Protein AF-A0A9Q1GEX0-F1 (afdb_monomer_lite)

Radius of gyration: 36.58 Å; chains: 1; bounding box: 75×61×92 Å

pLDDT: mean 78.2, std 11.05, range [47.22, 96.56]

Sequence (213 aa):
MSLKEHLEKYRDVDEDELLKKLSDEELRKLEDELDELDQDDPHLPAGLRQKDQTKKPPTGTFQRDTLLAHLEKEAKEHPDKQDPVPYTGQKRGKAWVPQQKMMTLVREKVTLEPELEEALSVANDAELCDIAAILGMHTLMSTQQYYEALSSSTIVSKQGLNSVIQCTQYKPVPDEQPNSTDVEDTLQRIRRNDPDLREVNLNNIQNIPVLTP

Organism: Synaphobranchus kaupii (NCBI:txid118154)

Secondary structure (DSSP, 8-state):
--HHHHHGGGTT--HHHHHHHS-HHHHHHHHHHHHHS-TT-TTS-GGGSS--S-SSPP-SS--HHHHHHHHHHHHHHSPPP--SS-------SPPPPP---------------HHHHHHHHH--HHHHHHHHHHTTGGGGS-HHHHHHHHH-SS----S-TTS--PPPPP-PPP-PPPP---HHHHHHHHHTT-TT------TT-TT------

Foldseek 3Di:
DDPVVVCVVVPPDDPVVVVVPDDPVRVVVVVVVVLVPCLPPPPDDPVSSDDDPDPDDDPPDDDPVVVVVVVVVCVVPDDDDDDPDPDPVDDPDDDDDPPPPPPPPPCVVPPDDPVVVVCVVPDDLVVVVVVCVVVVVLVLDDPVQNVVVVVDVDNPDPDDSPDDDDDDDDDPDPDDDADPDDPVVVVVCVVVVPPVCDDDDPPRHPPDDDPDD

Structure (mmCIF, N/CA/C/O backbone):
data_AF-A0A9Q1GEX0-F1
#
_entry.id   AF-A0A9Q1GEX0-F1
#
loop_
_atom_site.group_PDB
_atom_site.id
_atom_site.type_symbol
_atom_site.label_atom_id
_atom_site.label_alt_id
_atom_site.label_comp_id
_atom_site.label_asym_id
_atom_site.label_entity_id
_atom_site.label_seq_id
_atom_site.pdbx_PDB_ins_code
_atom_site.Cartn_x
_atom_site.Cartn_y
_atom_site.Cartn_z
_atom_site.occupancy
_atom_site.B_iso_or_equiv
_atom_site.auth_seq_id
_atom_site.auth_comp_id
_atom_site.auth_asym_id
_atom_site.auth_atom_id
_atom_site.pdbx_PDB_model_num
ATOM 1 N N . MET A 1 1 ? 21.026 -11.184 41.710 1.00 51.12 1 MET A N 1
ATOM 2 C CA . MET A 1 1 ? 20.095 -12.321 41.681 1.00 51.12 1 MET A CA 1
ATOM 3 C C . MET A 1 1 ? 19.738 -12.561 40.230 1.00 51.12 1 MET A C 1
ATOM 5 O O . MET A 1 1 ? 19.193 -11.666 39.593 1.00 51.12 1 MET A O 1
ATOM 9 N N . SER A 1 2 ? 20.176 -13.684 39.677 1.00 71.75 2 SER A N 1
ATOM 10 C CA . SER A 1 2 ? 19.853 -14.092 38.307 1.00 71.75 2 SER A CA 1
ATOM 11 C C . SER A 1 2 ? 18.347 -14.355 38.197 1.00 71.75 2 SER A C 1
ATOM 13 O O . SER A 1 2 ? 17.750 -14.863 39.142 1.00 71.75 2 SER A O 1
ATOM 15 N N . LEU A 1 3 ? 17.724 -14.055 37.051 1.00 67.75 3 LEU A N 1
ATOM 16 C CA . LEU A 1 3 ? 16.311 -14.380 36.775 1.00 67.75 3 LEU A CA 1
ATOM 17 C C . LEU A 1 3 ? 15.996 -15.857 37.100 1.00 67.75 3 LEU A C 1
ATOM 19 O O . LEU A 1 3 ? 14.935 -16.173 37.627 1.00 67.75 3 LEU A O 1
ATOM 23 N N . LYS A 1 4 ? 16.974 -16.745 36.879 1.00 71.06 4 LYS A N 1
ATOM 24 C CA . LYS A 1 4 ? 16.893 -18.177 37.202 1.00 71.06 4 LYS A CA 1
ATOM 25 C C . LYS A 1 4 ? 16.740 -18.459 38.703 1.00 71.06 4 LYS A C 1
ATOM 27 O O . LYS A 1 4 ? 15.940 -19.307 39.069 1.00 71.06 4 LYS A O 1
ATOM 32 N N . GLU A 1 5 ? 17.436 -17.719 39.566 1.00 74.44 5 GLU A N 1
ATOM 33 C CA . GLU A 1 5 ? 17.367 -17.882 41.032 1.00 74.44 5 GLU A CA 1
ATOM 34 C C . GLU A 1 5 ? 16.018 -17.403 41.602 1.00 74.44 5 GLU A C 1
ATOM 36 O O . GLU A 1 5 ? 15.574 -17.863 42.652 1.00 74.44 5 GLU A O 1
ATOM 41 N N . HIS A 1 6 ? 15.344 -16.469 40.919 1.00 70.00 6 HIS A N 1
ATOM 42 C CA . HIS A 1 6 ? 13.983 -16.056 41.273 1.00 70.00 6 HIS A CA 1
ATOM 43 C C . HIS A 1 6 ? 12.929 -17.083 40.839 1.00 70.00 6 HIS A C 1
ATOM 45 O O . HIS A 1 6 ? 11.948 -17.260 41.556 1.00 70.00 6 HIS A O 1
ATOM 51 N N . LEU A 1 7 ? 13.143 -17.767 39.710 1.00 74.25 7 LEU A N 1
ATOM 52 C CA . LEU A 1 7 ? 12.231 -18.785 39.179 1.00 74.25 7 LEU A CA 1
ATOM 53 C C . LEU A 1 7 ? 12.293 -20.110 39.950 1.00 74.25 7 LEU A C 1
ATOM 55 O O . LEU A 1 7 ? 11.272 -20.776 40.083 1.00 74.25 7 LEU A O 1
ATOM 59 N N . GLU A 1 8 ? 13.445 -20.467 40.529 1.00 79.69 8 GLU A N 1
ATOM 60 C CA . GLU A 1 8 ? 13.576 -21.670 41.371 1.00 79.69 8 GLU A CA 1
ATOM 61 C C . GLU A 1 8 ? 12.597 -21.686 42.553 1.00 79.69 8 GLU A C 1
ATOM 63 O O . GLU A 1 8 ? 12.122 -22.750 42.935 1.00 79.69 8 GLU A O 1
ATOM 68 N N . LYS A 1 9 ? 12.228 -20.514 43.087 1.00 78.56 9 LYS A N 1
ATOM 69 C CA . LYS A 1 9 ? 11.244 -20.393 44.177 1.00 78.56 9 LYS A CA 1
ATOM 70 C C . LYS A 1 9 ? 9.829 -20.807 43.774 1.00 78.56 9 LYS A C 1
ATOM 72 O O . LYS A 1 9 ? 9.035 -21.132 44.648 1.00 78.56 9 LYS A O 1
ATOM 77 N N . TYR A 1 10 ? 9.522 -20.766 42.480 1.00 77.94 10 TYR A N 1
ATOM 78 C CA . TYR A 1 10 ? 8.212 -21.113 41.934 1.00 77.94 10 TYR A CA 1
ATOM 79 C C . TYR A 1 10 ? 8.174 -22.534 41.354 1.00 77.94 10 TYR A C 1
ATOM 81 O O . TYR A 1 10 ? 7.117 -22.981 40.936 1.00 77.94 10 TYR A O 1
ATOM 89 N N . ARG A 1 11 ? 9.303 -23.261 41.349 1.00 78.50 11 ARG A N 1
ATOM 90 C CA . ARG A 1 11 ? 9.422 -24.585 40.718 1.00 78.50 11 ARG A CA 1
ATOM 91 C C . ARG A 1 11 ? 8.562 -25.668 41.378 1.00 78.50 11 ARG A C 1
ATOM 93 O O . ARG A 1 11 ? 8.115 -26.574 40.689 1.00 78.50 11 ARG A O 1
ATOM 100 N N . ASP A 1 12 ? 8.363 -25.564 42.690 1.00 81.44 12 ASP A N 1
ATOM 101 C CA . ASP A 1 12 ? 7.638 -26.555 43.496 1.00 81.44 12 ASP A CA 1
ATOM 102 C C . ASP A 1 12 ? 6.246 -26.054 43.930 1.00 81.44 12 ASP A C 1
ATOM 104 O O . ASP A 1 12 ? 5.627 -26.624 44.829 1.00 81.44 12 ASP A O 1
ATOM 108 N N . VAL A 1 13 ? 5.763 -24.953 43.345 1.00 85.38 13 VAL A N 1
ATOM 109 C CA . VAL A 1 13 ? 4.423 -24.428 43.634 1.00 85.38 13 VAL A CA 1
ATOM 110 C C . VAL A 1 13 ? 3.392 -25.282 42.901 1.00 85.38 13 VAL A C 1
ATOM 112 O O . VAL A 1 13 ? 3.515 -25.510 41.703 1.00 85.38 13 VAL A O 1
ATOM 115 N N . ASP A 1 14 ? 2.371 -25.743 43.623 1.00 84.38 14 ASP A N 1
ATOM 116 C CA . ASP A 1 14 ? 1.239 -26.457 43.031 1.00 84.38 14 ASP A CA 1
ATOM 117 C C . ASP A 1 14 ? 0.343 -25.464 42.270 1.00 84.38 14 ASP A C 1
ATOM 119 O O . ASP A 1 14 ? -0.417 -24.686 42.859 1.00 84.38 14 ASP A O 1
ATOM 123 N N . GLU A 1 15 ? 0.486 -25.465 40.946 1.00 81.25 15 GLU A N 1
ATOM 124 C CA . GLU A 1 15 ? -0.255 -24.597 40.030 1.00 81.25 15 GLU A CA 1
ATOM 125 C C . GLU A 1 15 ? -1.770 -24.854 40.110 1.00 81.25 15 GLU A C 1
ATOM 127 O O . GLU A 1 15 ? -2.558 -23.905 40.112 1.00 81.25 15 GLU A O 1
ATOM 132 N N . ASP A 1 16 ? -2.196 -26.110 40.282 1.00 82.38 16 ASP A N 1
ATOM 133 C CA . ASP A 1 16 ? -3.613 -26.486 40.335 1.00 82.38 16 ASP A CA 1
ATOM 134 C C . ASP A 1 16 ? -4.287 -25.995 41.623 1.00 82.38 16 ASP A C 1
ATOM 136 O O . ASP A 1 16 ? -5.466 -25.616 41.624 1.00 82.38 16 ASP A O 1
ATOM 140 N N . GLU A 1 17 ? -3.566 -26.000 42.747 1.00 88.06 17 GLU A N 1
ATOM 141 C CA . GLU A 1 17 ? -4.068 -25.449 44.010 1.00 88.06 17 GLU A CA 1
ATOM 142 C C . GLU A 1 17 ? -4.196 -23.919 43.943 1.00 88.06 17 GLU A C 1
ATOM 144 O O . GLU A 1 17 ? -5.147 -23.351 44.491 1.00 88.06 17 GLU A O 1
ATOM 149 N N . LEU A 1 18 ? -3.266 -23.248 43.258 1.00 83.19 18 LEU A N 1
ATOM 150 C CA . LEU A 1 18 ? -3.302 -21.800 43.052 1.00 83.19 18 LEU A CA 1
ATOM 151 C C . LEU A 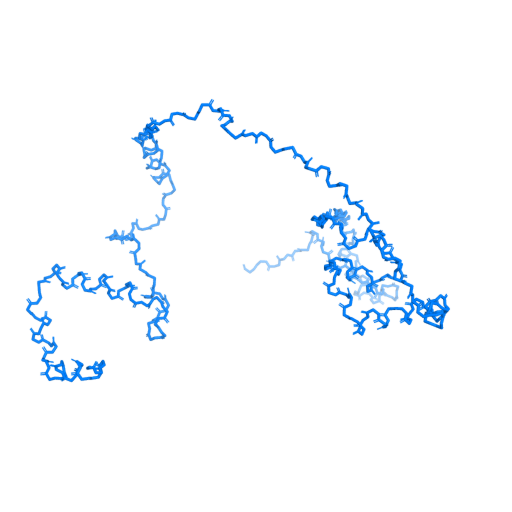1 18 ? -4.477 -21.394 42.151 1.00 83.19 18 LEU A C 1
ATOM 153 O O . LEU A 1 18 ? -5.220 -20.475 42.500 1.00 83.19 18 LEU A O 1
ATOM 157 N N . LEU A 1 19 ? -4.697 -22.125 41.055 1.00 81.81 19 LEU A N 1
ATOM 158 C CA . LEU A 1 19 ? -5.814 -21.903 40.132 1.00 81.81 19 LEU A CA 1
ATOM 159 C C . LEU A 1 19 ? -7.178 -22.096 40.803 1.00 81.81 19 LEU A C 1
ATOM 161 O O . LEU A 1 19 ? -8.094 -21.315 40.563 1.00 81.81 19 LEU A O 1
ATOM 165 N N . LYS A 1 20 ? -7.315 -23.071 41.708 1.00 86.50 20 LYS A N 1
ATOM 166 C CA . LYS A 1 20 ? -8.561 -23.286 42.472 1.00 86.50 20 LYS A CA 1
ATOM 167 C C . LYS A 1 20 ? -8.867 -22.189 43.494 1.00 86.50 20 LYS A C 1
ATOM 169 O O . LYS A 1 20 ? -10.014 -22.078 43.922 1.00 86.50 20 LYS A O 1
ATOM 174 N N . LYS A 1 21 ? -7.859 -21.437 43.945 1.00 88.56 21 LYS A N 1
ATOM 175 C CA . LYS A 1 21 ? -8.023 -20.342 44.920 1.00 88.56 21 LYS A CA 1
ATOM 176 C C . LYS A 1 21 ? -8.434 -19.024 44.266 1.00 88.56 21 LYS A C 1
ATOM 178 O O . LYS A 1 21 ? -8.908 -18.143 44.980 1.00 88.56 21 LYS A O 1
ATOM 183 N N . LEU A 1 22 ? -8.238 -18.887 42.956 1.00 85.94 22 LEU A N 1
ATOM 184 C CA . LEU A 1 22 ? -8.653 -17.712 42.199 1.00 85.94 22 LEU A CA 1
ATOM 185 C C . LEU A 1 22 ? -10.175 -17.693 42.041 1.00 85.94 22 LEU A C 1
ATOM 187 O O . LEU A 1 22 ? -10.814 -18.720 41.811 1.00 85.94 22 LEU A O 1
ATOM 191 N N . SER A 1 23 ? -10.757 -16.507 42.177 1.00 89.00 23 SER A N 1
ATOM 192 C CA . SER A 1 23 ? -12.175 -16.297 41.888 1.00 89.00 23 SER A CA 1
ATOM 193 C C . SER A 1 23 ? -12.443 -16.302 40.378 1.00 89.00 23 SER A C 1
ATOM 195 O O . SER A 1 23 ? -11.552 -16.009 39.580 1.00 89.00 23 SER A O 1
ATOM 197 N N . ASP A 1 24 ? -13.689 -16.566 39.972 1.00 85.69 24 ASP A N 1
ATOM 198 C CA . ASP A 1 24 ? -14.098 -16.558 38.556 1.00 85.69 24 ASP A CA 1
ATOM 199 C C . ASP A 1 24 ? -13.760 -15.233 37.841 1.00 85.69 24 ASP A C 1
ATOM 201 O O . ASP A 1 24 ? -13.503 -15.207 36.638 1.00 85.69 24 ASP A O 1
ATOM 205 N N . GLU A 1 25 ? -13.754 -14.116 38.574 1.00 84.56 25 GLU A N 1
ATOM 206 C CA . GLU A 1 25 ? -13.391 -12.799 38.043 1.00 84.56 25 GLU A CA 1
ATOM 207 C C . GLU A 1 25 ? -11.882 -12.641 37.826 1.00 84.56 25 GLU A C 1
ATOM 209 O O . GLU A 1 25 ? -11.463 -11.967 36.887 1.00 84.56 25 GLU A O 1
ATOM 214 N N . GLU A 1 26 ? -11.060 -13.242 38.683 1.00 87.31 26 GLU A N 1
ATOM 215 C CA . GLU A 1 26 ? -9.600 -13.201 38.566 1.00 87.31 26 GLU A CA 1
ATOM 216 C C . GLU A 1 26 ? -9.098 -14.188 37.512 1.00 87.31 26 GLU A C 1
ATOM 218 O O . GLU A 1 26 ? -8.191 -13.853 36.757 1.00 87.31 26 GLU A O 1
ATOM 223 N N . LEU A 1 27 ? -9.744 -15.351 37.388 1.00 83.62 27 LEU A N 1
ATOM 224 C CA . LEU A 1 27 ? -9.515 -16.289 36.287 1.00 83.62 27 LEU A CA 1
ATOM 225 C C . LEU A 1 27 ? -9.793 -15.637 34.928 1.00 83.62 27 LEU A C 1
ATOM 227 O O . LEU A 1 27 ? -8.979 -15.756 34.020 1.00 83.62 27 LEU A O 1
ATOM 231 N N . ARG A 1 28 ? -10.890 -14.877 34.806 1.00 81.56 28 ARG A N 1
ATOM 232 C CA . ARG A 1 28 ? -11.201 -14.115 33.582 1.00 81.56 28 ARG A CA 1
ATOM 233 C C . ARG A 1 28 ? -10.167 -13.040 33.261 1.00 81.56 28 ARG A C 1
ATOM 235 O O . ARG A 1 28 ? -9.876 -12.816 32.097 1.00 81.56 28 ARG A O 1
ATOM 242 N N . LYS A 1 29 ? -9.626 -12.359 34.274 1.00 83.94 29 LYS A N 1
ATOM 243 C CA . LYS A 1 29 ? -8.562 -11.364 34.064 1.00 83.94 29 LYS A CA 1
ATOM 244 C C . LYS A 1 29 ? -7.263 -12.016 33.608 1.00 83.94 29 LYS A C 1
ATOM 246 O O . LYS A 1 29 ? -6.607 -11.473 32.735 1.00 83.94 29 LYS A O 1
ATOM 251 N N . LEU A 1 30 ? -6.918 -13.170 34.177 1.00 82.25 30 LEU A N 1
ATOM 252 C CA . LEU A 1 30 ? -5.766 -13.954 33.736 1.00 82.25 30 LEU A CA 1
ATOM 253 C C . LEU A 1 30 ? -5.932 -14.434 32.292 1.00 82.25 30 LEU A C 1
ATOM 255 O O . LEU A 1 30 ? -4.979 -14.356 31.531 1.00 82.25 30 LEU A O 1
ATOM 259 N N . GLU A 1 31 ? -7.131 -14.879 31.906 1.00 77.75 31 GLU A N 1
ATOM 260 C CA . GLU A 1 31 ? -7.470 -15.209 30.513 1.00 77.75 31 GLU A CA 1
ATOM 261 C C . GLU A 1 31 ? -7.308 -13.984 29.593 1.00 77.75 31 GLU A C 1
ATOM 263 O O . GLU A 1 31 ? -6.614 -14.064 28.584 1.00 77.75 31 GLU A O 1
ATOM 268 N N . ASP A 1 32 ? -7.846 -12.823 29.990 1.00 77.50 32 ASP A N 1
ATOM 269 C CA . ASP A 1 32 ? -7.697 -11.563 29.248 1.00 77.50 32 ASP A CA 1
ATOM 270 C C . ASP A 1 32 ? -6.221 -11.117 29.109 1.00 77.50 32 ASP A C 1
ATOM 272 O O . ASP A 1 32 ? -5.843 -10.614 28.052 1.00 77.50 32 ASP A O 1
ATOM 276 N N . GLU A 1 33 ? -5.388 -11.293 30.144 1.00 77.19 33 GLU A N 1
ATOM 277 C CA . GLU A 1 33 ? -3.946 -10.984 30.117 1.00 77.19 33 GLU A CA 1
ATOM 278 C C . GLU A 1 33 ? -3.149 -11.986 29.267 1.00 77.19 33 GLU A C 1
ATOM 280 O O . GLU A 1 33 ? -2.196 -11.595 28.591 1.00 77.19 33 GLU A O 1
ATOM 285 N N . LEU A 1 34 ? -3.535 -13.266 29.268 1.00 70.06 34 LEU A N 1
ATOM 286 C CA . LEU A 1 34 ? -2.907 -14.301 28.445 1.00 70.06 34 LEU A CA 1
ATOM 287 C C . LEU A 1 34 ? -3.157 -14.049 26.951 1.00 70.06 34 LEU A C 1
ATOM 289 O O . LEU A 1 34 ? -2.238 -14.192 26.153 1.00 70.06 34 LEU A O 1
ATOM 293 N N . ASP A 1 35 ? -4.359 -13.593 26.588 1.00 65.81 35 ASP A N 1
ATOM 294 C CA . ASP A 1 35 ? -4.718 -13.201 25.216 1.00 65.81 35 ASP A CA 1
ATOM 295 C C . ASP A 1 35 ? -3.928 -11.976 24.705 1.00 65.81 35 ASP A C 1
ATOM 297 O O . ASP A 1 35 ? -3.765 -11.785 23.496 1.00 65.81 35 ASP A O 1
ATOM 301 N N . GLU A 1 36 ? -3.465 -11.102 25.605 1.00 67.94 36 GLU A N 1
ATOM 302 C CA . GLU A 1 36 ? -2.626 -9.942 25.266 1.00 67.94 36 GLU A CA 1
ATOM 303 C C . GLU A 1 36 ? -1.138 -10.308 25.149 1.00 67.94 36 GLU A C 1
ATOM 305 O O . GLU A 1 36 ? -0.371 -9.614 24.468 1.00 67.94 36 GLU A O 1
ATOM 310 N N . LEU A 1 37 ? -0.725 -11.403 25.789 1.00 60.53 37 LEU A N 1
ATOM 311 C CA . LEU A 1 37 ? 0.644 -11.894 25.794 1.00 60.53 37 LEU A CA 1
ATOM 312 C C . LEU A 1 37 ? 0.880 -12.822 24.592 1.00 60.53 37 LEU A C 1
ATOM 314 O O . LEU A 1 37 ? 0.707 -14.030 24.657 1.00 60.53 37 LEU A O 1
ATOM 318 N N . ASP A 1 38 ? 1.381 -12.201 23.522 1.00 64.31 38 ASP A N 1
ATOM 319 C CA . ASP A 1 38 ? 1.961 -12.815 22.319 1.00 64.31 38 ASP A CA 1
ATOM 320 C C . ASP A 1 38 ? 0.961 -13.323 21.260 1.00 64.31 38 ASP A C 1
ATOM 322 O O . ASP A 1 38 ? 0.744 -14.517 21.054 1.00 64.31 38 ASP A O 1
ATOM 326 N N . GLN A 1 39 ? 0.426 -12.371 20.483 1.00 63.00 39 GLN A N 1
ATOM 327 C CA . GLN A 1 39 ? -0.373 -12.629 19.271 1.00 63.00 39 GLN A CA 1
ATOM 328 C C . GLN A 1 39 ? 0.360 -13.518 18.240 1.00 63.00 39 GLN A C 1
ATOM 330 O O . GLN A 1 39 ? -0.274 -14.108 17.354 1.00 63.00 39 GLN A O 1
ATOM 335 N N . ASP A 1 40 ? 1.684 -13.649 18.362 1.00 64.19 40 ASP A N 1
ATOM 336 C CA . ASP A 1 40 ? 2.537 -14.400 17.455 1.00 64.19 40 ASP A CA 1
ATOM 337 C C . ASP A 1 40 ? 2.910 -15.809 17.963 1.00 64.19 40 ASP A C 1
ATOM 339 O O . ASP A 1 40 ? 3.577 -16.527 17.211 1.00 64.19 40 ASP A O 1
ATOM 343 N N . ASP A 1 41 ? 2.391 -16.301 19.106 1.00 72.88 41 ASP A N 1
ATOM 344 C CA . ASP A 1 41 ? 2.707 -17.647 19.643 1.00 72.88 41 ASP A CA 1
ATOM 345 C C . ASP A 1 41 ? 2.510 -18.761 18.590 1.00 72.88 41 ASP A C 1
ATOM 347 O O . ASP A 1 41 ? 1.371 -19.117 18.273 1.00 72.88 41 ASP A O 1
ATOM 351 N N . PRO A 1 42 ? 3.585 -19.372 18.045 1.00 73.94 42 PRO A N 1
ATOM 352 C CA . PRO A 1 42 ? 3.533 -20.418 17.018 1.00 73.94 42 PRO A CA 1
ATOM 353 C C . PRO A 1 42 ? 2.689 -21.648 17.388 1.00 73.94 42 PRO A C 1
ATOM 355 O O . PRO A 1 42 ? 2.276 -22.385 16.489 1.00 73.94 42 PRO A O 1
ATOM 358 N N . HIS A 1 43 ? 2.428 -21.877 18.675 1.00 71.19 43 HIS A N 1
ATOM 359 C CA . HIS A 1 43 ? 1.656 -23.013 19.170 1.00 71.19 43 HIS A CA 1
ATOM 360 C C . HIS A 1 43 ? 0.139 -22.789 19.139 1.00 71.19 43 HIS A C 1
ATOM 362 O O . HIS A 1 43 ? -0.608 -23.772 19.164 1.00 71.19 43 HIS A O 1
ATOM 368 N N . LEU A 1 44 ? -0.333 -21.543 19.002 1.00 67.06 44 LEU A N 1
ATOM 369 C CA . LEU A 1 44 ? -1.758 -21.245 18.856 1.00 67.06 44 LEU A CA 1
ATOM 370 C C . LEU A 1 44 ? -2.215 -21.284 17.380 1.00 67.06 44 LEU A C 1
ATOM 372 O O . LEU A 1 44 ? -1.592 -20.671 16.500 1.00 67.06 44 LEU A O 1
ATOM 376 N N . PRO A 1 45 ? -3.340 -21.958 17.065 1.00 72.69 45 PRO A N 1
ATOM 377 C CA . PRO A 1 45 ? -3.998 -21.865 15.764 1.00 72.69 45 PRO A CA 1
ATOM 378 C C . PRO A 1 45 ? -4.326 -20.416 15.391 1.00 72.69 45 PRO A C 1
ATOM 380 O O . PRO A 1 45 ? -4.758 -19.642 16.238 1.00 72.69 45 PRO A O 1
ATOM 383 N N . ALA A 1 46 ? -4.202 -20.057 14.109 1.00 73.56 46 ALA A N 1
ATOM 384 C CA . ALA A 1 46 ? -4.386 -18.677 13.643 1.00 73.56 46 ALA A CA 1
ATOM 385 C C . ALA A 1 46 ? -5.727 -18.038 14.058 1.00 73.56 46 ALA A C 1
ATOM 387 O O . ALA A 1 46 ? -5.766 -16.859 14.386 1.00 73.56 46 ALA A O 1
ATOM 388 N N . GLY A 1 47 ? -6.811 -18.821 14.097 1.00 69.75 47 GLY A N 1
ATOM 389 C CA . GLY A 1 47 ? -8.126 -18.338 14.533 1.00 69.75 47 GLY A CA 1
ATOM 390 C C . GLY A 1 47 ? -8.232 -18.032 16.031 1.00 69.75 47 GLY A C 1
ATOM 391 O O . GLY A 1 47 ? -9.109 -17.270 16.408 1.00 69.75 47 GLY A O 1
ATOM 392 N N . LEU A 1 48 ? -7.347 -18.592 16.864 1.00 70.06 48 LEU A N 1
ATOM 393 C CA . LEU A 1 48 ? -7.298 -18.357 18.314 1.00 70.06 48 LEU A CA 1
ATOM 394 C C . LEU A 1 48 ? -6.307 -17.253 18.704 1.00 70.06 48 LEU A C 1
ATOM 396 O O . LEU A 1 48 ? -6.294 -16.829 19.848 1.00 70.06 48 LEU A O 1
ATOM 400 N N . ARG A 1 49 ? -5.499 -16.763 17.756 1.00 73.62 49 ARG A N 1
ATOM 401 C CA . ARG A 1 49 ? -4.625 -15.593 17.956 1.00 73.62 49 ARG A CA 1
ATOM 402 C C . ARG A 1 49 ? -5.400 -14.279 17.930 1.00 73.62 49 ARG A C 1
ATOM 404 O O . ARG A 1 49 ? -4.928 -13.263 18.428 1.00 73.62 49 ARG A O 1
ATOM 411 N N . GLN A 1 50 ? -6.565 -14.277 17.281 1.00 70.81 50 GLN A N 1
ATOM 412 C CA . GLN A 1 50 ? -7.400 -13.095 17.140 1.00 70.81 50 GLN A CA 1
ATOM 413 C C . GLN A 1 50 ? -8.499 -13.111 18.202 1.00 70.81 50 GLN A C 1
ATOM 415 O O . GLN A 1 50 ? -9.412 -13.930 18.139 1.00 70.81 50 GLN A O 1
ATOM 420 N N . LYS A 1 51 ? -8.439 -12.160 19.138 1.00 70.62 51 LYS A N 1
ATOM 421 C CA . LYS A 1 51 ? -9.458 -11.981 20.177 1.00 70.62 51 LYS A CA 1
ATOM 422 C C . LYS A 1 51 ? -10.841 -11.742 19.569 1.00 70.62 51 LYS A C 1
ATOM 424 O O . LYS A 1 51 ? -11.006 -10.916 18.662 1.00 70.62 51 LYS A O 1
ATOM 429 N N . ASP A 1 52 ? -11.851 -12.396 20.134 1.00 70.75 52 ASP A N 1
ATOM 430 C CA . ASP A 1 52 ? -13.245 -12.099 19.826 1.00 70.75 52 ASP A CA 1
ATOM 431 C C . ASP A 1 52 ? -13.573 -10.665 20.261 1.00 70.75 52 ASP A C 1
ATOM 433 O O . ASP A 1 52 ? -13.602 -10.323 21.444 1.00 70.75 52 ASP A O 1
ATOM 437 N N . GLN A 1 53 ? -13.852 -9.795 19.287 1.00 75.12 53 GLN A N 1
ATOM 438 C CA . GLN A 1 53 ? -14.106 -8.372 19.546 1.00 75.12 53 GLN A CA 1
ATOM 439 C C . GLN A 1 53 ? -15.434 -8.115 20.271 1.00 75.12 53 GLN A C 1
ATOM 441 O O . GLN A 1 53 ? -15.725 -6.982 20.660 1.00 75.12 53 GLN A O 1
ATOM 446 N N . THR A 1 54 ? -16.276 -9.141 20.443 1.00 76.19 54 THR A N 1
ATOM 447 C CA . THR A 1 54 ? -17.571 -8.990 21.104 1.00 76.19 54 THR A CA 1
ATOM 448 C C . THR A 1 54 ? -17.927 -10.211 21.943 1.00 76.19 54 THR A C 1
ATOM 450 O O . THR A 1 54 ? -17.796 -11.341 21.496 1.00 76.19 54 THR A O 1
ATOM 453 N N . LYS A 1 55 ? -18.504 -9.970 23.126 1.00 79.88 55 LYS A N 1
ATOM 454 C CA . LYS A 1 55 ? -19.117 -11.004 23.984 1.00 79.88 55 LYS A CA 1
ATOM 455 C C . LYS A 1 55 ? -20.533 -11.395 23.526 1.00 79.88 55 LYS A C 1
ATOM 457 O O . LYS A 1 55 ? -21.260 -12.060 24.261 1.00 79.88 55 LYS A O 1
ATOM 462 N N . LYS A 1 56 ? -20.986 -10.886 22.373 1.00 83.19 56 LYS A N 1
ATOM 463 C CA . LYS A 1 56 ? -22.358 -11.072 21.887 1.00 83.19 56 LYS A CA 1
ATOM 464 C C . LYS A 1 56 ? -22.422 -12.366 21.068 1.00 83.19 56 LYS A C 1
ATOM 466 O O . LYS A 1 56 ? -21.555 -12.569 20.222 1.00 83.19 56 LYS A O 1
ATOM 471 N N . PRO A 1 57 ? -23.435 -13.223 21.274 1.00 82.62 57 PRO A N 1
ATOM 472 C CA . PRO A 1 57 ? -23.619 -14.394 20.428 1.00 82.62 57 PRO A CA 1
ATOM 473 C C . PRO A 1 57 ? -23.930 -13.965 18.982 1.00 82.62 57 PRO A C 1
ATOM 475 O O . PRO A 1 57 ? -24.525 -12.900 18.777 1.00 82.62 57 PRO A O 1
ATOM 478 N N . PRO A 1 58 ? -23.568 -14.778 17.975 1.00 82.88 58 PRO A N 1
ATOM 479 C CA . PRO A 1 58 ? -23.838 -14.463 16.578 1.00 82.88 58 PRO A CA 1
ATOM 480 C C . PRO A 1 58 ? -25.348 -14.387 16.326 1.00 82.88 58 PRO A C 1
ATOM 482 O O . PRO A 1 58 ? -26.095 -15.321 16.613 1.00 82.88 58 PRO A O 1
ATOM 485 N N . THR A 1 59 ? -25.808 -13.276 15.756 1.00 82.00 59 THR A N 1
ATOM 486 C CA . THR A 1 59 ? -27.235 -12.973 15.548 1.00 82.00 59 THR A CA 1
ATOM 487 C C . THR A 1 59 ? -27.832 -13.567 14.261 1.00 82.00 59 THR A C 1
ATOM 489 O O . THR A 1 59 ? -28.892 -13.137 13.812 1.00 82.00 59 THR A O 1
ATOM 492 N N . GLY A 1 60 ? -27.193 -14.581 13.670 1.00 85.62 60 GLY A N 1
ATOM 493 C CA . GLY A 1 60 ? -27.631 -15.214 12.421 1.00 85.62 60 GLY A CA 1
ATOM 494 C C . GLY A 1 60 ? -27.159 -14.471 11.165 1.00 85.62 60 GLY A C 1
ATOM 495 O O . GLY A 1 60 ? -26.062 -13.920 11.134 1.00 85.62 60 GLY A O 1
ATOM 496 N N . THR A 1 61 ? -27.962 -14.494 10.096 1.00 89.00 61 THR A N 1
ATOM 497 C CA . THR A 1 61 ? -27.621 -13.866 8.807 1.00 89.00 61 THR A CA 1
ATOM 498 C C . THR A 1 61 ? -27.589 -12.342 8.901 1.00 89.00 61 THR A C 1
ATOM 500 O O . THR A 1 61 ? -28.452 -11.739 9.537 1.00 89.00 61 THR A O 1
ATOM 503 N N . PHE A 1 62 ? -26.642 -11.715 8.203 1.00 90.38 62 PHE A N 1
ATOM 504 C CA . PHE A 1 62 ? -26.466 -10.264 8.191 1.00 90.38 62 PHE A CA 1
ATOM 505 C C . PHE A 1 62 ? -27.724 -9.515 7.713 1.00 90.38 62 PHE A C 1
ATOM 507 O O . PHE A 1 62 ? -28.173 -9.690 6.580 1.00 90.38 62 PHE A O 1
ATOM 514 N N . GLN A 1 63 ? -28.267 -8.648 8.572 1.00 90.50 63 GLN A N 1
ATOM 515 C CA . GLN A 1 63 ? -29.392 -7.763 8.264 1.00 90.50 63 GLN A CA 1
ATOM 516 C C . GLN A 1 63 ? -28.885 -6.327 8.107 1.00 90.50 63 GLN A C 1
ATOM 518 O O . GLN A 1 63 ? -28.539 -5.659 9.079 1.00 90.50 63 GLN A O 1
ATOM 523 N N . ARG A 1 64 ? -28.826 -5.847 6.864 1.00 94.06 64 ARG A N 1
ATOM 524 C CA . ARG A 1 64 ? -28.267 -4.525 6.548 1.00 94.06 64 ARG A CA 1
ATOM 525 C C . ARG A 1 64 ? -29.114 -3.377 7.105 1.00 94.06 64 ARG A C 1
ATOM 527 O O . ARG A 1 64 ? -28.558 -2.433 7.658 1.00 94.06 64 ARG A O 1
ATOM 534 N N . ASP A 1 65 ? -30.434 -3.460 6.974 1.00 95.06 65 ASP A N 1
ATOM 535 C CA . ASP A 1 65 ? -31.337 -2.349 7.308 1.00 95.06 65 ASP A CA 1
ATOM 536 C C . ASP A 1 65 ? -31.375 -2.062 8.814 1.00 95.06 65 ASP A C 1
ATOM 538 O O . ASP A 1 65 ? -31.395 -0.907 9.234 1.00 95.06 65 ASP A O 1
ATOM 542 N N . THR A 1 66 ? -31.309 -3.109 9.643 1.00 92.75 66 THR A N 1
ATOM 543 C CA . THR A 1 66 ? -31.250 -2.970 11.104 1.00 92.75 66 THR A CA 1
ATOM 544 C C . THR A 1 66 ? -29.925 -2.368 11.562 1.00 92.75 66 THR A C 1
ATOM 546 O O . THR A 1 66 ? -29.923 -1.527 12.463 1.00 92.75 66 THR A O 1
ATOM 549 N N . LEU A 1 67 ? -28.809 -2.732 10.917 1.00 92.44 67 LEU A N 1
ATOM 550 C CA . LEU A 1 67 ? -27.508 -2.118 11.179 1.00 92.44 67 LEU A CA 1
ATOM 551 C C . LEU A 1 67 ? -27.508 -0.630 10.809 1.00 92.44 67 LEU A C 1
ATOM 553 O O . LEU A 1 67 ? -27.053 0.189 11.601 1.00 92.44 67 LEU A O 1
ATOM 557 N N . LEU A 1 68 ? -28.039 -0.270 9.638 1.00 95.62 68 LEU A N 1
ATOM 558 C CA . LEU A 1 68 ? -28.108 1.129 9.209 1.00 95.62 68 LEU A CA 1
ATOM 559 C C . LEU A 1 68 ? -28.958 1.970 10.167 1.00 95.62 68 LEU A C 1
ATOM 561 O O . LEU A 1 68 ? -28.507 3.024 10.602 1.00 95.62 68 LEU A O 1
ATOM 565 N N . ALA A 1 69 ? -30.125 1.470 10.580 1.00 96.38 69 ALA A N 1
ATOM 566 C CA . ALA A 1 69 ? -30.972 2.158 11.554 1.00 96.38 69 ALA A CA 1
ATOM 567 C C . ALA A 1 69 ? -30.282 2.337 12.920 1.00 96.38 69 ALA A C 1
ATOM 569 O O . ALA A 1 69 ? -30.460 3.362 13.581 1.00 96.38 69 ALA A O 1
ATOM 570 N N . HIS A 1 70 ? -29.483 1.354 13.353 1.00 95.12 70 HIS A N 1
ATOM 571 C CA . HIS A 1 70 ? -28.692 1.466 14.577 1.00 95.12 70 HIS A CA 1
ATOM 572 C C . HIS A 1 70 ? -27.611 2.546 14.461 1.00 95.12 70 HIS A C 1
ATOM 574 O O . HIS A 1 70 ? -27.519 3.392 15.348 1.00 95.12 70 HIS A O 1
ATOM 580 N N . LEU A 1 71 ? -26.858 2.554 13.358 1.00 95.44 71 LEU A N 1
ATOM 581 C CA . LEU A 1 71 ? -25.801 3.536 13.105 1.00 95.44 71 LEU A CA 1
ATOM 582 C C . LEU A 1 71 ? -26.355 4.957 12.960 1.00 95.44 71 LEU A C 1
ATOM 584 O O . LEU A 1 71 ? -25.772 5.897 13.489 1.00 95.44 71 LEU A O 1
ATOM 588 N N . GLU A 1 72 ? -27.497 5.131 12.291 1.00 95.62 72 GLU A N 1
ATOM 589 C CA . GLU A 1 72 ? -28.171 6.432 12.198 1.00 95.62 72 GLU A CA 1
ATOM 590 C C . GLU A 1 72 ? -28.612 6.942 13.570 1.00 95.62 72 GLU A C 1
ATOM 592 O O . GLU A 1 72 ? -28.458 8.127 13.877 1.00 95.62 72 GLU A O 1
ATOM 597 N N . LYS A 1 73 ? -29.147 6.052 14.412 1.00 96.56 73 LYS A N 1
ATOM 598 C CA . LYS A 1 73 ? -29.538 6.393 15.780 1.00 96.56 73 LYS A CA 1
ATOM 599 C C . LYS A 1 73 ? -28.324 6.790 16.618 1.00 96.56 73 LYS A C 1
ATOM 601 O O . LYS A 1 73 ? -28.363 7.828 17.270 1.00 96.56 73 LYS A O 1
ATOM 606 N N . GLU A 1 74 ? -27.253 6.004 16.563 1.00 95.62 74 GLU A N 1
ATOM 607 C CA . GLU A 1 74 ? -26.007 6.273 17.283 1.00 95.62 74 GLU A CA 1
ATOM 608 C C . GLU A 1 74 ? -25.379 7.600 16.842 1.00 95.62 74 GLU A C 1
ATOM 610 O O . GLU A 1 74 ? -25.064 8.440 17.680 1.00 95.62 74 GLU A O 1
ATOM 615 N N . ALA A 1 75 ? -25.290 7.848 15.533 1.00 92.88 75 ALA A N 1
ATOM 616 C CA . ALA A 1 75 ? -24.764 9.098 14.991 1.00 92.88 75 ALA A CA 1
ATOM 617 C C . ALA A 1 75 ? -25.596 10.320 15.408 1.00 92.88 75 ALA A C 1
ATOM 619 O O . ALA A 1 75 ? -25.048 11.398 15.616 1.00 92.88 75 ALA A O 1
ATOM 620 N N . LYS A 1 76 ? -26.918 10.162 15.542 1.00 92.81 76 LYS A N 1
ATOM 621 C CA . LYS A 1 76 ? -27.823 11.239 15.966 1.00 92.81 76 LYS A CA 1
ATOM 622 C C . LYS A 1 76 ? -27.777 11.506 17.471 1.00 92.81 76 LYS A C 1
ATOM 624 O O . LYS A 1 76 ? -28.046 12.627 17.895 1.00 92.81 76 LYS A O 1
ATOM 629 N N . GLU A 1 77 ? -27.493 10.481 18.269 1.00 95.31 77 GLU A N 1
ATOM 630 C CA . GLU A 1 77 ? -27.367 10.572 19.727 1.00 95.31 77 GLU A CA 1
ATOM 631 C C . GLU A 1 77 ? -25.964 11.009 20.168 1.00 95.31 77 GLU A C 1
ATOM 633 O O . GLU A 1 77 ? -25.817 11.541 21.270 1.00 95.31 77 GLU A O 1
ATOM 638 N N . HIS A 1 78 ? -24.946 10.818 19.324 1.00 91.50 78 HIS A N 1
ATOM 639 C CA . HIS A 1 78 ? -23.576 11.204 19.632 1.00 91.50 78 HIS A CA 1
ATOM 640 C C . HIS A 1 78 ? -23.453 12.737 19.732 1.00 91.50 78 HIS A C 1
ATOM 642 O O . HIS A 1 78 ? -23.642 13.436 18.735 1.00 91.50 78 HIS A O 1
ATOM 648 N N . PRO A 1 79 ? -23.122 13.294 20.912 1.00 88.69 79 PRO A N 1
ATOM 649 C CA . PRO A 1 79 ? -23.026 14.736 21.081 1.00 88.69 79 PRO A CA 1
ATOM 650 C C . PRO A 1 79 ? -21.772 15.293 20.405 1.00 88.69 79 PRO A C 1
ATOM 652 O O . PRO A 1 79 ? -20.725 14.637 20.350 1.00 88.69 79 PRO A O 1
ATOM 655 N N . ASP A 1 80 ? -21.857 16.545 19.959 1.00 86.06 80 ASP A N 1
ATOM 656 C CA . ASP A 1 80 ? -20.688 17.286 19.498 1.00 86.06 80 ASP A CA 1
ATOM 657 C C . ASP A 1 80 ? -19.707 17.475 20.657 1.00 86.06 80 ASP A C 1
ATOM 659 O O . ASP A 1 80 ? -20.056 17.942 21.749 1.00 86.06 80 ASP A O 1
ATOM 663 N N . LYS A 1 81 ? -18.443 17.124 20.417 1.00 85.06 81 LYS A N 1
ATOM 664 C CA . LYS A 1 81 ? -17.377 17.375 21.381 1.00 85.06 81 LYS A CA 1
ATOM 665 C C . LYS A 1 81 ? -17.134 18.882 21.445 1.00 85.06 81 LYS A C 1
ATOM 667 O O . LYS A 1 81 ? -16.745 19.491 20.455 1.00 85.06 81 LYS A O 1
ATOM 672 N N . GLN A 1 82 ? -17.351 19.487 22.612 1.00 81.50 82 GLN A N 1
ATOM 673 C CA . GLN A 1 82 ? -17.008 20.893 22.809 1.00 81.50 82 GLN A CA 1
ATOM 674 C C . GLN A 1 82 ? -15.489 21.034 22.898 1.00 81.50 82 GLN A C 1
ATOM 676 O O . GLN A 1 82 ? -14.868 20.589 23.867 1.00 81.50 82 GLN A O 1
ATOM 681 N N . ASP A 1 83 ? -14.893 21.653 21.883 1.00 80.25 83 ASP A N 1
ATOM 682 C CA . ASP A 1 83 ? -13.481 22.001 21.916 1.00 80.25 83 ASP A CA 1
ATOM 683 C C . ASP A 1 83 ? -13.253 23.103 22.965 1.00 80.25 83 ASP A C 1
ATOM 685 O O . ASP A 1 83 ? -13.856 24.176 22.869 1.00 80.25 83 ASP A O 1
ATOM 689 N N . PRO A 1 84 ? -12.367 22.898 23.959 1.00 80.50 84 PRO A N 1
ATOM 690 C CA . PRO A 1 84 ? -12.107 23.897 24.998 1.00 80.50 84 PRO A CA 1
ATOM 691 C C . PRO A 1 84 ? -11.495 25.190 24.438 1.00 80.50 84 PRO A C 1
ATOM 693 O O . PRO A 1 84 ? -11.549 26.234 25.086 1.00 80.50 84 PRO A O 1
ATOM 696 N N . VAL A 1 85 ? -10.910 25.132 23.238 1.00 85.25 85 VAL A N 1
ATOM 697 C CA . VAL A 1 85 ? -10.400 26.291 22.507 1.00 85.25 85 VAL A CA 1
ATOM 698 C C . VAL A 1 85 ? -10.837 26.160 21.048 1.00 85.25 85 VAL A C 1
ATOM 700 O O . VAL A 1 85 ? -1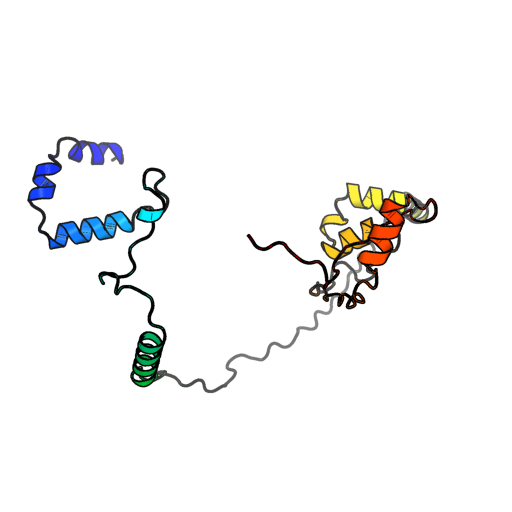0.313 25.289 20.350 1.00 85.25 85 VAL A O 1
ATOM 703 N N . PRO A 1 86 ? -11.759 27.008 20.557 1.00 85.44 86 PRO A N 1
ATOM 704 C CA . PRO A 1 86 ? -12.145 26.976 19.156 1.00 85.44 86 PRO A CA 1
ATOM 705 C C . PRO A 1 86 ? -10.951 27.369 18.281 1.00 85.44 86 PRO A C 1
ATOM 707 O O . PRO A 1 86 ? -10.181 28.274 18.615 1.00 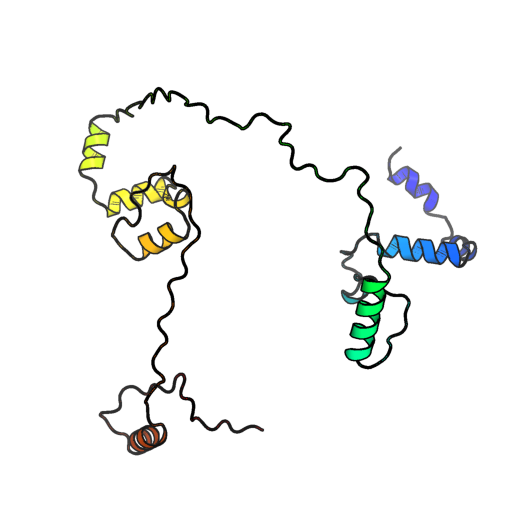85.44 86 PRO A O 1
ATOM 710 N N . TYR A 1 87 ? -10.795 26.704 17.139 1.00 84.12 87 TYR A N 1
ATOM 711 C CA . TYR A 1 87 ? -9.773 27.065 16.164 1.00 84.12 87 TYR A CA 1
ATOM 712 C C . TYR A 1 87 ? -10.033 28.481 15.624 1.00 84.12 87 TYR A C 1
ATOM 714 O O . TYR A 1 87 ? -10.996 28.726 14.904 1.00 84.12 87 TYR A O 1
ATOM 722 N N . THR A 1 88 ? -9.159 29.429 15.966 1.00 82.75 88 THR A N 1
ATOM 723 C CA . THR A 1 88 ? -9.313 30.850 15.609 1.00 82.75 88 THR A CA 1
ATOM 724 C C . THR A 1 88 ? -8.668 31.231 14.273 1.00 82.75 88 THR A C 1
ATOM 726 O O . THR A 1 88 ? -8.720 32.395 13.882 1.00 82.75 88 THR A O 1
ATOM 729 N N . GLY A 1 89 ? -8.000 30.298 13.581 1.00 83.94 89 GLY A N 1
ATOM 730 C CA . GLY A 1 89 ? -7.302 30.571 12.314 1.00 83.94 89 GLY A CA 1
ATOM 731 C C . GLY A 1 89 ? -6.101 31.524 12.418 1.00 83.94 89 GLY A C 1
ATOM 732 O O . GLY A 1 89 ? -5.484 31.861 11.406 1.00 83.94 89 GLY A O 1
ATOM 733 N N . GLN A 1 90 ? -5.737 31.967 13.624 1.00 85.56 90 GLN A N 1
ATOM 734 C CA . GLN A 1 90 ? -4.641 32.910 13.826 1.00 85.56 90 GLN A CA 1
ATOM 735 C C . GLN A 1 90 ? -3.286 32.210 13.666 1.00 85.56 90 GLN A C 1
ATOM 737 O O . GLN A 1 90 ? -2.912 31.329 14.444 1.00 85.56 90 GLN A O 1
ATOM 742 N N . LYS A 1 91 ? -2.502 32.635 12.671 1.00 85.25 91 LYS A N 1
ATOM 743 C CA . LYS A 1 91 ? -1.114 32.188 12.496 1.00 85.25 91 LYS A CA 1
ATOM 744 C C . LYS A 1 91 ? -0.237 32.829 13.577 1.00 85.25 91 LYS A C 1
ATOM 746 O O . LYS A 1 91 ? 0.158 33.982 13.454 1.00 85.25 91 LYS A O 1
ATOM 751 N N . ARG A 1 92 ? 0.071 32.080 14.642 1.00 85.06 92 ARG A N 1
ATOM 752 C CA . ARG A 1 92 ? 0.962 32.533 15.735 1.00 85.06 92 ARG A CA 1
ATOM 753 C C . ARG A 1 92 ? 2.447 32.537 15.352 1.00 85.06 92 ARG A C 1
ATOM 755 O O . ARG A 1 92 ? 3.246 33.206 15.998 1.00 85.06 92 ARG A O 1
ATOM 762 N N . GLY A 1 93 ? 2.821 31.776 14.325 1.00 86.75 93 GLY A N 1
ATOM 763 C CA . GLY A 1 93 ? 4.186 31.724 13.807 1.00 86.75 93 GLY A CA 1
ATOM 764 C C . GLY A 1 93 ? 4.450 32.813 12.771 1.00 86.75 93 GLY A C 1
ATOM 765 O O . GLY A 1 93 ? 3.560 33.183 12.004 1.00 86.75 93 GLY A O 1
ATOM 766 N N . LYS A 1 94 ? 5.697 33.292 12.703 1.00 86.88 94 LYS A N 1
ATOM 767 C CA . LYS A 1 94 ? 6.149 34.089 11.557 1.00 86.88 94 LYS A CA 1
ATOM 768 C C . LYS A 1 94 ? 6.065 33.217 10.307 1.00 86.88 94 LYS A C 1
ATOM 770 O O . LYS A 1 94 ? 6.524 32.076 10.328 1.00 86.88 94 LYS A O 1
ATOM 775 N N . ALA A 1 95 ? 5.485 33.749 9.232 1.00 81.12 95 ALA A N 1
ATOM 776 C CA . ALA A 1 95 ? 5.550 33.088 7.937 1.00 81.12 95 ALA A CA 1
ATOM 777 C C . ALA A 1 95 ? 7.028 32.886 7.582 1.00 81.12 95 ALA A C 1
ATOM 779 O O . ALA A 1 95 ? 7.815 33.833 7.648 1.00 81.12 95 ALA A O 1
ATOM 780 N N . TRP A 1 96 ? 7.408 31.646 7.278 1.00 87.25 96 TRP A N 1
ATOM 781 C CA . TRP A 1 96 ? 8.764 31.355 6.845 1.00 87.25 96 TRP A CA 1
ATOM 782 C C . TRP A 1 96 ? 9.030 32.124 5.553 1.00 87.25 96 TRP A C 1
ATOM 784 O O . TRP A 1 96 ? 8.316 31.962 4.564 1.00 87.25 96 TRP A O 1
ATOM 794 N N . VAL A 1 97 ? 10.037 32.992 5.590 1.00 81.69 97 VAL A N 1
ATOM 795 C CA . VAL A 1 97 ? 10.549 33.659 4.398 1.00 81.69 97 VAL A CA 1
ATOM 796 C C . VAL A 1 97 ? 11.725 32.817 3.916 1.00 81.69 97 VAL A C 1
ATOM 798 O O . VAL A 1 97 ? 12.644 32.596 4.715 1.00 81.69 97 VAL A O 1
ATOM 801 N N . PRO A 1 98 ? 11.721 32.333 2.660 1.00 82.06 98 PRO A N 1
ATOM 802 C CA . PRO A 1 98 ? 12.855 31.609 2.116 1.00 82.06 98 PRO A CA 1
ATOM 803 C C . PRO A 1 98 ? 14.099 32.467 2.269 1.00 82.06 98 PRO A C 1
ATOM 805 O O . PRO A 1 98 ? 14.186 33.565 1.719 1.00 82.06 98 PRO A O 1
ATOM 808 N N . GLN A 1 99 ? 15.064 31.976 3.046 1.00 75.31 99 GLN A N 1
ATOM 809 C CA . GLN A 1 99 ? 16.367 32.606 3.055 1.00 75.31 99 GLN A CA 1
ATOM 810 C C . GLN A 1 99 ? 16.947 32.413 1.667 1.00 75.31 99 GLN A C 1
ATOM 812 O O . GLN A 1 99 ? 17.217 31.288 1.241 1.00 75.31 99 GLN A O 1
ATOM 817 N N . GLN A 1 100 ? 17.121 33.528 0.967 1.00 66.50 100 GLN A N 1
ATOM 818 C CA . GLN A 1 100 ? 17.939 33.593 -0.222 1.00 66.50 100 GLN A CA 1
ATOM 819 C C . GLN A 1 100 ? 19.364 33.324 0.253 1.00 66.50 100 GLN A C 1
ATOM 821 O O . GLN A 1 100 ? 20.126 34.241 0.553 1.00 66.50 100 GLN A O 1
ATOM 826 N N . LYS A 1 101 ? 19.712 32.041 0.409 1.00 62.03 101 LYS A N 1
ATOM 827 C CA . LYS A 1 101 ? 21.107 31.640 0.436 1.00 62.03 101 LYS A CA 1
ATOM 828 C C . LYS A 1 101 ? 21.652 32.235 -0.849 1.00 62.03 101 LYS A C 1
ATOM 830 O O . LYS A 1 101 ? 21.295 31.785 -1.937 1.00 62.03 101 LYS A O 1
ATOM 835 N N . MET A 1 102 ? 22.497 33.256 -0.729 1.00 51.06 102 MET A N 1
ATOM 836 C CA . MET A 1 102 ? 23.551 33.396 -1.707 1.00 51.06 102 MET A CA 1
ATOM 837 C C . MET A 1 102 ? 24.309 32.075 -1.584 1.00 51.06 102 MET A C 1
ATOM 839 O O . MET A 1 102 ? 25.163 31.873 -0.727 1.00 51.06 102 MET A O 1
ATOM 843 N N . MET A 1 103 ? 23.891 31.085 -2.365 1.00 51.03 103 MET A N 1
ATOM 844 C CA . MET A 1 103 ? 24.842 30.110 -2.817 1.00 51.03 103 MET A CA 1
ATOM 845 C C . MET A 1 103 ? 25.818 30.981 -3.587 1.00 51.03 103 MET A C 1
ATOM 847 O O . MET A 1 103 ? 25.611 31.285 -4.759 1.00 51.03 103 MET A O 1
ATOM 851 N N . THR A 1 104 ? 26.886 31.413 -2.916 1.00 47.22 104 THR A N 1
ATOM 852 C CA . THR A 1 104 ? 28.170 31.368 -3.585 1.00 47.22 104 THR A CA 1
ATOM 853 C C . THR A 1 104 ? 28.260 29.915 -4.001 1.00 47.22 104 THR A C 1
ATOM 855 O O . THR A 1 104 ? 28.622 29.043 -3.215 1.00 47.22 104 THR A O 1
ATOM 858 N N . LEU A 1 105 ? 27.750 29.636 -5.201 1.00 49.50 105 LEU A N 1
ATOM 859 C CA . LEU A 1 105 ? 28.072 28.450 -5.937 1.00 49.50 105 LEU A CA 1
ATOM 860 C C . LEU A 1 105 ? 29.575 28.611 -6.094 1.00 49.50 105 LEU A C 1
ATOM 862 O O . LEU A 1 105 ? 30.053 29.210 -7.056 1.00 49.50 105 LEU A O 1
ATOM 866 N N . VAL A 1 106 ? 30.329 28.123 -5.112 1.00 51.72 106 VAL A N 1
ATOM 867 C CA . VAL A 1 106 ? 31.634 27.578 -5.403 1.00 51.72 106 VAL A CA 1
ATOM 868 C C . VAL A 1 106 ? 31.272 26.423 -6.316 1.00 51.72 106 VAL A C 1
ATOM 870 O O . VAL A 1 106 ? 31.018 25.301 -5.895 1.00 51.72 106 VAL A O 1
ATOM 873 N N . ARG A 1 107 ? 31.097 26.761 -7.597 1.00 50.56 107 ARG A N 1
ATOM 874 C CA . ARG A 1 107 ? 31.226 25.839 -8.697 1.00 50.56 107 ARG A CA 1
ATOM 875 C C . ARG A 1 107 ? 32.698 25.533 -8.612 1.00 50.56 107 ARG A C 1
ATOM 877 O O . ARG A 1 107 ? 33.507 26.194 -9.258 1.00 50.56 107 ARG A O 1
ATOM 884 N N . GLU A 1 108 ? 33.037 24.646 -7.688 1.00 48.69 108 GLU A N 1
ATOM 885 C CA . GLU A 1 108 ? 34.281 23.930 -7.730 1.00 48.69 108 GLU A CA 1
ATOM 886 C C . GLU A 1 108 ? 34.178 23.249 -9.084 1.00 48.69 108 GLU A C 1
ATOM 888 O O . GLU A 1 108 ? 33.416 22.303 -9.287 1.00 48.69 108 GLU A O 1
ATOM 893 N N . LYS A 1 109 ? 34.740 23.916 -10.097 1.00 54.28 109 LYS A N 1
ATOM 894 C CA . LYS A 1 109 ? 34.935 23.304 -11.391 1.00 54.28 109 LYS A CA 1
ATOM 895 C C . LYS A 1 109 ? 35.821 22.141 -11.020 1.00 54.28 109 LYS A C 1
ATOM 897 O O . LYS A 1 109 ? 36.968 22.365 -10.649 1.00 54.28 109 LYS A O 1
ATOM 902 N N . VAL A 1 110 ? 35.237 20.953 -10.987 1.00 61.19 110 VAL A N 1
ATOM 903 C CA . VAL A 1 110 ? 35.985 19.719 -10.847 1.00 61.19 110 VAL A CA 1
ATOM 904 C C . VAL A 1 110 ? 36.870 19.698 -12.084 1.00 61.19 110 VAL A C 1
ATOM 906 O O . VAL A 1 110 ? 36.413 19.374 -13.176 1.00 61.19 110 VAL A O 1
ATOM 909 N N . THR A 1 111 ? 38.080 20.233 -11.950 1.00 72.19 111 THR A N 1
ATOM 910 C CA . THR A 1 111 ? 39.093 20.198 -12.992 1.00 72.19 111 THR A CA 1
ATOM 911 C C . THR A 1 111 ? 39.594 18.776 -12.979 1.00 72.19 111 THR A C 1
ATOM 913 O O . THR A 1 111 ? 40.321 18.382 -12.067 1.00 72.19 111 THR A O 1
ATOM 916 N N . LEU A 1 112 ? 39.102 17.994 -13.931 1.00 73.69 112 LEU A N 1
ATOM 917 C CA . LEU A 1 112 ? 39.630 16.668 -14.170 1.00 73.69 112 LEU A CA 1
ATOM 918 C C . LEU A 1 112 ? 41.063 16.816 -14.679 1.00 73.69 112 LEU A C 1
ATOM 920 O O . LEU A 1 112 ? 41.452 17.858 -15.214 1.00 73.69 112 LEU A O 1
ATOM 924 N N . GLU A 1 113 ? 41.862 15.778 -14.479 1.00 84.69 113 GLU A N 1
ATOM 925 C CA . GLU A 1 113 ? 43.158 15.706 -15.137 1.00 84.69 113 GLU A CA 1
ATOM 926 C C . GLU A 1 113 ? 42.939 15.769 -16.660 1.00 84.69 113 GLU A C 1
ATOM 928 O O . GLU A 1 113 ? 41.963 15.193 -17.153 1.00 84.69 113 GLU A O 1
ATOM 933 N N . PRO A 1 114 ? 43.802 16.471 -17.413 1.00 82.12 114 PRO A N 1
ATOM 934 C CA . PRO A 1 114 ? 43.578 16.731 -18.837 1.00 82.12 114 PRO A CA 1
ATOM 935 C C . PRO A 1 114 ? 43.400 15.443 -19.654 1.00 82.12 114 PRO A C 1
ATOM 937 O O . PRO A 1 114 ? 42.600 15.410 -20.582 1.00 82.12 114 PRO A O 1
ATOM 940 N N . GLU A 1 115 ? 44.075 14.363 -19.256 1.00 82.81 115 GLU A N 1
ATOM 941 C CA . GLU A 1 115 ? 43.952 13.043 -19.882 1.00 82.81 115 GLU A CA 1
ATOM 942 C C . GLU A 1 115 ? 42.562 12.414 -19.666 1.00 82.81 115 GLU A C 1
ATOM 944 O O . GLU A 1 115 ? 42.016 11.772 -20.562 1.00 82.81 115 GLU A O 1
ATOM 949 N N . LEU A 1 116 ? 41.950 12.630 -18.497 1.00 81.44 116 LEU A N 1
ATOM 950 C CA . LEU A 1 116 ? 40.629 12.096 -18.164 1.00 81.44 116 LEU A CA 1
ATOM 951 C C . LEU A 1 116 ? 39.506 12.899 -18.834 1.00 81.44 116 LEU A C 1
ATOM 953 O O . LEU A 1 116 ? 38.507 12.320 -19.255 1.00 81.44 116 LEU A O 1
ATOM 957 N N . GLU A 1 117 ? 39.664 14.220 -18.952 1.00 83.38 117 GLU A N 1
ATOM 958 C CA . GLU A 1 117 ? 38.716 15.076 -19.677 1.00 83.38 117 GLU A CA 1
ATOM 959 C C . GLU A 1 117 ? 38.694 14.742 -21.177 1.00 83.38 117 GLU A C 1
ATOM 961 O O . GLU A 1 117 ? 37.617 14.616 -21.764 1.00 83.38 117 GLU A O 1
ATOM 966 N N . GLU A 1 118 ? 39.865 14.515 -21.781 1.00 85.19 118 GLU A N 1
ATOM 967 C CA . GLU A 1 118 ? 39.975 14.074 -23.174 1.00 85.19 118 GLU A CA 1
ATOM 968 C C . GLU A 1 118 ? 39.339 12.689 -23.368 1.00 85.19 118 GLU A C 1
ATOM 970 O O . GLU A 1 118 ? 38.490 12.529 -24.249 1.00 85.19 118 GLU A O 1
ATOM 975 N N . ALA A 1 119 ? 39.645 11.719 -22.498 1.00 85.25 119 ALA A N 1
ATOM 976 C CA . ALA A 1 119 ? 39.062 10.378 -22.559 1.00 85.25 119 ALA A CA 1
ATOM 977 C C . ALA A 1 119 ? 37.529 10.388 -22.429 1.00 85.25 119 ALA A C 1
ATOM 979 O O . ALA A 1 119 ? 36.842 9.712 -23.193 1.00 85.25 119 ALA A O 1
ATOM 980 N N . LEU A 1 120 ? 36.974 11.193 -21.517 1.00 84.75 120 LEU A N 1
ATOM 981 C CA . LEU A 1 120 ? 35.523 11.339 -21.363 1.00 84.75 120 LEU A CA 1
ATOM 982 C C . LEU A 1 120 ? 34.861 12.032 -22.560 1.00 84.75 120 LEU A C 1
ATOM 984 O O . LEU A 1 120 ? 33.699 11.757 -22.844 1.00 84.75 120 LEU A O 1
ATOM 988 N N . SER A 1 121 ? 35.572 12.923 -23.256 1.00 84.19 121 SER A N 1
ATOM 989 C CA . SER A 1 121 ? 35.056 13.596 -24.457 1.00 84.19 121 SER A CA 1
ATOM 990 C C . SER A 1 121 ? 35.052 12.705 -25.705 1.00 84.19 121 SER A C 1
ATOM 992 O O . SER A 1 121 ? 34.265 12.940 -26.622 1.00 84.19 121 SER A O 1
ATOM 994 N N . VAL A 1 122 ? 35.927 11.695 -25.736 1.00 89.50 122 VAL A N 1
ATOM 995 C CA . VAL A 1 122 ? 36.085 10.740 -26.844 1.00 89.50 122 VAL A CA 1
ATOM 996 C C . VAL A 1 122 ? 35.256 9.467 -26.633 1.00 89.50 122 VAL A C 1
ATOM 998 O O . VAL A 1 122 ? 34.899 8.816 -27.615 1.00 89.50 122 VAL A O 1
ATOM 1001 N N . ALA A 1 123 ? 34.938 9.120 -25.382 1.00 89.06 123 ALA A N 1
ATOM 1002 C CA . ALA A 1 123 ? 34.176 7.924 -25.033 1.00 89.06 123 ALA A CA 1
ATOM 1003 C C . ALA A 1 123 ? 32.806 7.872 -25.729 1.00 89.06 123 ALA A C 1
ATOM 1005 O O . ALA A 1 123 ? 32.078 8.866 -25.799 1.00 89.06 123 ALA A O 1
ATOM 1006 N N . ASN A 1 124 ? 32.437 6.688 -26.216 1.00 86.00 124 ASN A N 1
ATOM 1007 C CA . ASN A 1 124 ? 31.133 6.461 -26.834 1.00 86.00 124 ASN A CA 1
ATOM 1008 C C . ASN A 1 124 ? 30.026 6.322 -25.768 1.00 86.00 124 ASN A C 1
ATOM 1010 O O . ASN A 1 124 ? 30.293 5.941 -24.628 1.00 86.00 124 ASN A O 1
ATOM 1014 N N . ASP A 1 125 ? 28.760 6.535 -26.144 1.00 82.88 125 ASP A N 1
ATOM 1015 C CA . ASP A 1 125 ? 27.609 6.460 -25.223 1.00 82.88 125 ASP A CA 1
ATOM 1016 C C . ASP A 1 125 ? 27.512 5.107 -24.490 1.00 82.88 125 ASP A C 1
ATOM 1018 O O . ASP A 1 125 ? 27.111 5.046 -23.328 1.00 82.88 125 ASP A O 1
ATOM 1022 N N . ALA A 1 126 ? 27.925 4.020 -25.151 1.00 82.25 126 ALA A N 1
ATOM 1023 C CA . ALA A 1 126 ? 27.994 2.688 -24.550 1.00 82.25 126 ALA A CA 1
ATOM 1024 C C . ALA A 1 126 ? 29.055 2.604 -23.435 1.00 82.25 126 ALA A C 1
ATOM 1026 O O . ALA A 1 126 ? 28.770 2.102 -22.353 1.00 82.25 126 ALA A O 1
ATOM 1027 N N . GLU A 1 127 ? 30.246 3.163 -23.661 1.00 85.81 127 GLU A N 1
ATOM 1028 C CA . GLU A 1 127 ? 31.340 3.166 -22.681 1.00 85.81 127 GLU A CA 1
ATOM 1029 C C . GLU A 1 127 ? 31.005 4.069 -21.490 1.00 85.81 127 GLU A C 1
ATOM 1031 O O . GLU A 1 127 ? 31.272 3.722 -20.341 1.00 85.81 127 GLU A O 1
ATOM 1036 N N . LEU A 1 128 ? 30.343 5.202 -21.743 1.00 85.62 128 LEU A N 1
ATOM 1037 C CA . LEU A 1 128 ? 29.812 6.070 -20.691 1.00 85.62 128 LEU A CA 1
ATOM 1038 C C . LEU A 1 128 ? 28.753 5.353 -19.842 1.00 85.62 128 LEU A C 1
ATOM 1040 O O . LEU A 1 128 ? 28.727 5.526 -18.620 1.00 85.62 128 LEU A O 1
ATOM 1044 N N . CYS A 1 129 ? 27.898 4.535 -20.463 1.00 79.69 129 CYS A N 1
ATOM 1045 C CA . CYS A 1 129 ? 26.909 3.723 -19.758 1.00 79.69 129 CYS A CA 1
ATOM 1046 C C . CYS A 1 129 ? 27.578 2.665 -18.867 1.00 79.69 129 CYS A C 1
ATOM 1048 O O . CYS A 1 129 ? 27.209 2.532 -17.698 1.00 79.69 129 CYS A O 1
ATOM 1050 N N . ASP A 1 130 ? 28.611 1.989 -19.370 1.00 85.06 130 ASP A N 1
ATOM 1051 C CA . ASP A 1 130 ? 29.381 1.001 -18.608 1.00 85.06 130 ASP A CA 1
ATOM 1052 C C . ASP A 1 130 ? 30.119 1.643 -17.426 1.00 85.06 130 ASP A C 1
ATOM 1054 O O . ASP A 1 130 ? 30.063 1.139 -16.300 1.00 85.06 130 ASP A O 1
ATOM 1058 N N . ILE A 1 131 ? 30.743 2.807 -17.638 1.00 86.81 131 ILE A N 1
ATOM 1059 C CA . ILE A 1 131 ? 31.374 3.587 -16.565 1.00 86.81 131 ILE A CA 1
ATOM 1060 C C . ILE A 1 131 ? 30.331 3.962 -15.504 1.00 86.81 131 ILE A C 1
ATOM 1062 O O . ILE A 1 131 ? 30.570 3.765 -14.312 1.00 86.81 131 ILE A O 1
ATOM 1066 N N . ALA A 1 132 ? 29.158 4.455 -15.910 1.00 84.06 132 ALA A N 1
ATOM 1067 C CA . ALA A 1 132 ? 28.073 4.810 -14.995 1.00 84.06 132 ALA A CA 1
ATOM 1068 C C . ALA A 1 132 ? 27.522 3.593 -14.229 1.00 84.06 132 ALA A C 1
ATOM 1070 O O . ALA A 1 132 ? 27.158 3.716 -13.052 1.00 84.06 132 ALA A O 1
ATOM 1071 N N . ALA A 1 133 ? 27.481 2.422 -14.866 1.00 81.69 133 ALA A N 1
ATOM 1072 C CA . ALA A 1 133 ? 27.081 1.168 -14.242 1.00 81.69 133 ALA A CA 1
ATOM 1073 C C . ALA A 1 133 ? 28.091 0.727 -13.172 1.00 81.69 133 ALA A C 1
ATOM 1075 O O . ALA A 1 133 ? 27.680 0.442 -12.045 1.00 81.69 133 ALA A O 1
ATOM 1076 N N . ILE A 1 134 ? 29.394 0.758 -13.482 1.00 88.50 134 ILE A N 1
ATOM 1077 C CA . ILE A 1 134 ? 30.482 0.427 -12.543 1.00 88.50 134 ILE A CA 1
ATOM 1078 C C . ILE A 1 134 ? 30.504 1.401 -11.359 1.00 88.50 134 ILE A C 1
ATOM 1080 O O . ILE A 1 134 ? 30.669 0.977 -10.216 1.00 88.50 134 ILE A O 1
ATOM 1084 N N . LEU A 1 135 ? 30.290 2.697 -11.608 1.00 87.38 135 LEU A N 1
ATOM 1085 C CA . LEU A 1 135 ? 30.230 3.716 -10.555 1.00 87.38 135 LEU A CA 1
ATOM 1086 C C . LEU A 1 135 ? 28.946 3.652 -9.705 1.00 87.38 135 LEU A C 1
ATOM 1088 O O . LEU A 1 135 ? 28.841 4.364 -8.709 1.00 87.38 135 LEU A O 1
ATOM 1092 N N . GLY A 1 136 ? 27.949 2.850 -10.094 1.00 84.19 136 GLY A N 1
ATOM 1093 C CA . GLY A 1 136 ? 26.673 2.747 -9.382 1.00 84.19 136 GLY A CA 1
ATOM 1094 C C . GLY A 1 136 ? 25.736 3.948 -9.573 1.00 84.19 136 GLY A C 1
ATOM 1095 O O . GLY A 1 136 ? 24.789 4.113 -8.803 1.00 84.19 136 GLY A O 1
ATOM 1096 N N . MET A 1 137 ? 25.944 4.771 -10.606 1.00 80.38 137 MET A N 1
ATOM 1097 C CA . MET A 1 137 ? 25.155 5.990 -10.866 1.00 80.38 137 MET A CA 1
ATOM 1098 C C . MET A 1 137 ? 23.678 5.704 -11.181 1.00 80.38 137 MET A C 1
ATOM 1100 O O . MET A 1 137 ? 22.828 6.566 -10.973 1.00 80.38 137 MET A O 1
ATOM 1104 N N . HIS A 1 138 ? 23.345 4.486 -11.622 1.00 76.00 138 HIS A N 1
ATOM 1105 C CA . HIS A 1 138 ? 21.963 4.055 -11.865 1.00 76.00 138 HIS A CA 1
ATOM 1106 C C . HIS A 1 138 ? 21.090 4.090 -10.596 1.00 76.00 138 HIS A C 1
ATOM 1108 O O . HIS A 1 138 ? 19.879 4.262 -10.695 1.00 76.00 138 HIS A O 1
ATOM 1114 N N . THR A 1 139 ? 21.693 3.991 -9.404 1.00 78.06 139 THR A N 1
ATOM 1115 C CA . THR A 1 139 ? 20.984 4.100 -8.113 1.00 78.06 139 THR A CA 1
ATOM 1116 C C . THR A 1 139 ? 20.466 5.509 -7.828 1.00 78.06 139 THR A C 1
ATOM 1118 O O . THR A 1 139 ? 19.573 5.688 -7.002 1.00 78.06 139 THR A O 1
ATOM 1121 N N . LEU A 1 140 ? 21.010 6.511 -8.524 1.00 76.00 140 LEU A N 1
ATOM 1122 C CA . LEU A 1 140 ? 20.597 7.908 -8.418 1.00 76.00 140 LEU A CA 1
ATOM 1123 C C . LEU A 1 140 ? 19.474 8.260 -9.405 1.00 76.00 140 LEU A C 1
ATOM 1125 O O . LEU A 1 140 ? 18.963 9.379 -9.382 1.00 76.00 140 LEU A O 1
ATOM 1129 N N . MET A 1 141 ? 19.099 7.326 -10.282 1.00 74.00 141 MET A N 1
ATOM 1130 C CA . MET A 1 141 ? 17.990 7.483 -11.217 1.00 74.00 141 MET A CA 1
ATOM 1131 C C . MET A 1 141 ? 16.692 6.994 -10.576 1.00 74.00 141 MET A C 1
ATOM 1133 O O . MET A 1 141 ? 16.675 6.051 -9.786 1.00 74.00 141 MET A O 1
ATOM 1137 N N . SER A 1 142 ? 15.569 7.611 -10.944 1.00 74.44 142 SER A N 1
ATOM 1138 C CA . SER A 1 142 ? 14.262 7.051 -10.582 1.00 74.44 142 SER A CA 1
ATOM 1139 C C . SER A 1 142 ? 14.021 5.721 -11.306 1.00 74.44 142 SER A C 1
ATOM 1141 O O . SER A 1 142 ? 14.512 5.507 -12.417 1.00 74.44 142 SER A O 1
ATOM 1143 N N . THR A 1 143 ? 13.197 4.850 -10.718 1.00 75.31 143 THR A N 1
ATOM 1144 C CA . THR A 1 143 ? 12.819 3.556 -11.311 1.00 75.31 143 THR A CA 1
ATOM 1145 C C . THR A 1 143 ? 12.294 3.700 -12.743 1.00 75.31 143 THR A C 1
ATOM 1147 O O . THR A 1 143 ? 12.631 2.894 -13.603 1.00 75.31 143 THR A O 1
ATOM 1150 N N . GLN A 1 144 ? 11.520 4.752 -13.030 1.00 74.44 144 GLN A N 1
ATOM 1151 C CA . GLN A 1 144 ? 11.018 5.019 -14.380 1.00 74.44 144 GLN A CA 1
ATOM 1152 C C . GLN A 1 144 ? 12.153 5.353 -15.359 1.00 74.44 144 GLN A C 1
ATOM 1154 O O . GLN A 1 144 ? 12.233 4.752 -16.427 1.00 74.44 144 GLN A O 1
ATOM 1159 N N . GLN A 1 145 ? 13.043 6.281 -14.989 1.00 73.50 145 GLN A N 1
ATOM 1160 C CA . GLN A 1 145 ? 14.165 6.693 -15.840 1.00 73.50 145 GLN A CA 1
ATOM 1161 C C . GLN A 1 145 ? 15.112 5.525 -16.137 1.00 73.50 145 GLN A C 1
ATOM 1163 O O . GLN A 1 145 ? 15.653 5.449 -17.236 1.00 73.50 145 GLN A O 1
ATOM 1168 N N . TYR A 1 146 ? 15.289 4.612 -15.178 1.00 76.25 146 TYR A N 1
ATOM 1169 C CA . TYR A 1 146 ? 16.081 3.397 -15.355 1.00 76.25 146 TYR A CA 1
ATOM 1170 C C . TYR A 1 146 ? 15.503 2.483 -16.448 1.00 76.25 146 TYR A C 1
ATOM 1172 O O . TYR A 1 146 ? 16.212 2.116 -17.383 1.00 76.25 146 TYR A O 1
ATOM 1180 N N . TYR A 1 147 ? 14.205 2.160 -16.382 1.00 75.00 147 TYR A N 1
ATOM 1181 C CA . TYR A 1 147 ? 13.565 1.303 -17.388 1.00 75.00 147 TYR A CA 1
ATOM 1182 C C . TYR A 1 147 ? 13.445 1.973 -18.761 1.00 75.00 147 TYR A C 1
ATOM 1184 O O . TYR A 1 147 ? 13.615 1.308 -19.782 1.00 75.00 147 TYR A O 1
ATOM 1192 N N . GLU A 1 148 ? 13.202 3.285 -18.811 1.00 72.12 148 GLU A N 1
ATOM 1193 C CA . GLU A 1 148 ? 13.188 4.015 -20.081 1.00 72.12 148 GLU A CA 1
ATOM 1194 C C . GLU A 1 148 ? 14.578 4.014 -20.738 1.00 72.12 148 GLU A C 1
ATOM 1196 O O . GLU A 1 148 ? 14.662 3.756 -21.937 1.00 72.12 148 GLU A O 1
ATOM 1201 N N . ALA A 1 149 ? 15.657 4.194 -19.967 1.00 69.75 149 ALA A N 1
ATOM 1202 C CA . ALA A 1 149 ? 17.035 4.122 -20.465 1.00 69.75 149 ALA A CA 1
ATOM 1203 C C . ALA A 1 149 ? 17.450 2.707 -20.916 1.00 69.75 149 ALA A C 1
ATOM 1205 O O . ALA A 1 149 ? 18.200 2.565 -21.875 1.00 69.75 149 ALA A O 1
ATOM 1206 N N . LEU A 1 150 ? 16.934 1.652 -20.274 1.00 72.12 150 LEU A N 1
ATOM 1207 C CA . LEU A 1 150 ? 17.114 0.271 -20.745 1.00 72.12 150 LEU A CA 1
ATOM 1208 C C . LEU A 1 150 ? 16.427 0.025 -22.096 1.00 72.12 150 LEU A C 1
ATOM 1210 O O . LEU A 1 150 ? 16.934 -0.726 -22.925 1.00 72.12 150 LEU A O 1
ATOM 1214 N N . SER A 1 151 ? 15.255 0.631 -22.304 1.00 69.88 151 SER A N 1
ATOM 1215 C CA . SER A 1 151 ? 14.456 0.451 -23.524 1.00 69.88 151 SER A CA 1
ATOM 1216 C C . SER A 1 151 ? 14.872 1.362 -24.684 1.00 69.88 151 SER A C 1
ATOM 1218 O O . SER A 1 151 ? 14.566 1.068 -25.838 1.00 69.88 151 SER A O 1
ATOM 1220 N N . SER A 1 152 ? 15.543 2.477 -24.388 1.00 64.50 152 SER A N 1
ATOM 1221 C CA . SER A 1 152 ? 15.853 3.543 -25.336 1.00 64.50 152 SER A CA 1
ATOM 1222 C C . SER A 1 152 ? 17.293 4.006 -25.174 1.00 64.50 152 SER A C 1
ATOM 1224 O O . SER A 1 152 ? 17.689 4.463 -24.108 1.00 64.50 152 SER A O 1
ATOM 1226 N N . SER A 1 153 ? 18.053 4.018 -26.270 1.00 62.22 153 SER A N 1
ATOM 1227 C CA . SER A 1 153 ? 19.405 4.596 -26.318 1.00 62.22 153 SER A CA 1
ATOM 1228 C C . SER A 1 153 ? 19.422 6.134 -26.275 1.00 62.22 153 SER A C 1
ATOM 1230 O O . SER A 1 153 ? 20.440 6.747 -26.571 1.00 62.22 153 SER A O 1
ATOM 1232 N N . THR A 1 154 ? 18.296 6.788 -25.966 1.00 55.72 154 THR A N 1
ATOM 1233 C CA . THR A 1 154 ? 18.173 8.254 -25.935 1.00 55.72 154 THR A CA 1
ATOM 1234 C C . THR A 1 154 ? 18.077 8.756 -24.498 1.00 55.72 154 THR A C 1
ATOM 1236 O O . THR A 1 154 ? 17.287 8.243 -23.714 1.00 55.72 154 THR A O 1
ATOM 1239 N N . ILE A 1 155 ? 18.824 9.813 -24.160 1.00 59.62 155 ILE A N 1
ATOM 1240 C CA . ILE A 1 155 ? 18.811 10.445 -22.830 1.00 59.62 155 ILE A CA 1
ATOM 1241 C C . ILE A 1 155 ? 17.405 10.978 -22.508 1.00 59.62 155 ILE A C 1
ATOM 1243 O O . ILE A 1 155 ? 16.972 12.001 -23.044 1.00 59.62 155 ILE A O 1
ATOM 1247 N N . VAL A 1 156 ? 16.699 10.290 -21.609 1.00 59.31 156 VAL A N 1
ATOM 1248 C CA . VAL A 1 156 ? 15.273 10.536 -21.319 1.00 59.31 156 VAL A CA 1
ATOM 1249 C C . VAL A 1 156 ? 15.045 11.687 -20.332 1.00 59.31 156 VAL A C 1
ATOM 1251 O O . VAL A 1 156 ? 13.968 12.277 -20.296 1.00 59.31 156 VAL A O 1
ATOM 1254 N N . SER A 1 157 ? 16.067 12.076 -19.561 1.00 59.66 157 SER A N 1
ATOM 1255 C CA . SER A 1 157 ? 15.980 13.193 -18.617 1.00 59.66 157 SER A CA 1
ATOM 1256 C C . SER A 1 157 ? 17.220 14.079 -18.669 1.00 59.66 157 SER A C 1
ATOM 1258 O O . SER A 1 157 ? 18.334 13.631 -18.421 1.00 59.66 157 SER A O 1
ATOM 1260 N N . LYS A 1 158 ? 17.013 15.370 -18.954 1.00 61.09 158 LYS A N 1
ATOM 1261 C CA . LYS A 1 158 ? 18.037 16.428 -18.832 1.00 61.09 158 LYS A CA 1
ATOM 1262 C C . LYS A 1 158 ? 17.985 17.141 -17.478 1.00 61.09 158 LYS A C 1
ATOM 1264 O O . LYS A 1 158 ? 18.714 18.106 -17.253 1.00 61.09 158 LYS A O 1
ATOM 1269 N N . GLN A 1 159 ? 17.075 16.728 -16.599 1.00 60.19 159 GLN A N 1
ATOM 1270 C CA . GLN A 1 159 ? 16.943 17.314 -15.276 1.00 60.19 159 GLN A CA 1
ATOM 1271 C C . GLN A 1 159 ? 18.028 16.709 -14.383 1.00 60.19 159 GLN A C 1
ATOM 1273 O O . GLN A 1 159 ? 18.103 15.494 -14.233 1.00 60.19 159 GLN A O 1
ATOM 1278 N N . GLY A 1 160 ? 18.906 17.554 -13.840 1.00 60.97 160 GLY A N 1
ATOM 1279 C CA . GLY A 1 160 ? 20.002 17.104 -12.982 1.00 60.97 160 GLY A CA 1
ATOM 1280 C C . GLY A 1 160 ? 19.520 16.405 -11.704 1.00 60.97 160 GLY A C 1
ATOM 1281 O O . GLY A 1 160 ? 18.337 16.430 -11.362 1.00 60.97 160 GLY A O 1
ATOM 1282 N N . LEU A 1 161 ? 20.473 15.845 -10.954 1.00 64.31 161 LEU A N 1
ATOM 1283 C CA . LEU A 1 161 ? 20.251 15.069 -9.721 1.00 64.31 161 LEU A CA 1
ATOM 1284 C C . LEU A 1 161 ? 19.488 15.826 -8.610 1.00 64.31 161 LEU A C 1
ATOM 1286 O O . LEU A 1 161 ? 18.966 15.211 -7.692 1.00 64.31 161 LEU A O 1
ATOM 1290 N N . ASN A 1 162 ? 19.390 17.157 -8.701 1.00 63.16 162 ASN A N 1
ATOM 1291 C CA . ASN A 1 162 ? 18.644 18.008 -7.764 1.00 63.16 162 ASN A CA 1
ATOM 1292 C C . ASN A 1 162 ? 17.182 18.257 -8.189 1.00 63.16 162 ASN A C 1
ATOM 1294 O O . ASN A 1 162 ? 16.568 19.232 -7.750 1.00 63.16 162 ASN A O 1
ATOM 1298 N N . SER A 1 163 ? 16.635 17.453 -9.100 1.00 66.44 163 SER A N 1
ATOM 1299 C CA . SER A 1 163 ? 15.258 17.611 -9.570 1.00 66.44 163 SER A CA 1
ATOM 1300 C C . SER A 1 163 ? 14.250 17.003 -8.594 1.00 66.44 163 SER A C 1
ATOM 1302 O O . SER A 1 163 ? 14.498 15.988 -7.949 1.00 66.44 163 SER A O 1
ATOM 1304 N N . VAL A 1 164 ? 13.093 17.656 -8.459 1.00 69.06 164 VAL A N 1
ATOM 1305 C CA . VAL A 1 164 ? 11.979 17.133 -7.660 1.00 69.06 164 VAL A CA 1
ATOM 1306 C C . VAL A 1 164 ? 11.392 15.935 -8.400 1.00 69.06 164 VAL A C 1
ATOM 1308 O O . VAL A 1 164 ? 10.857 16.098 -9.496 1.00 69.06 164 VAL A O 1
ATOM 1311 N N . ILE A 1 165 ? 11.477 14.745 -7.798 1.00 68.12 165 ILE A N 1
ATOM 1312 C CA . ILE A 1 165 ? 10.876 13.524 -8.344 1.00 68.12 165 ILE A CA 1
ATOM 1313 C C . ILE A 1 165 ? 9.357 13.713 -8.368 1.00 68.12 165 ILE A C 1
ATOM 1315 O O . ILE A 1 165 ? 8.719 13.858 -7.325 1.00 68.12 165 ILE A O 1
ATOM 1319 N N . GLN A 1 166 ? 8.781 13.742 -9.568 1.00 69.69 166 GLN A N 1
ATOM 1320 C CA . GLN A 1 166 ? 7.335 13.791 -9.755 1.00 69.69 166 GL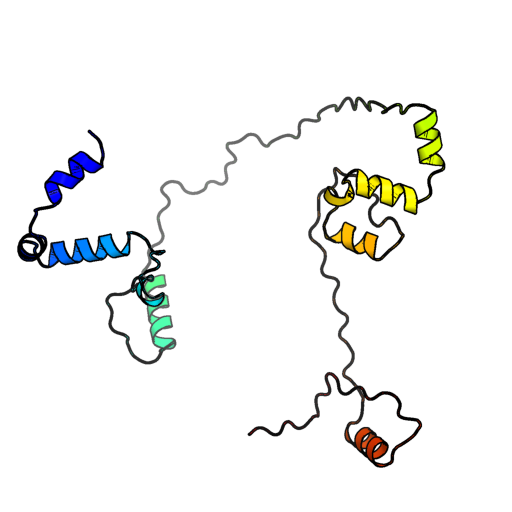N A CA 1
ATOM 1321 C C . GLN A 1 166 ? 6.767 12.374 -9.828 1.00 69.69 166 GLN A C 1
ATOM 1323 O O . GLN A 1 166 ? 7.434 11.447 -10.285 1.00 69.69 166 GLN A O 1
ATOM 1328 N N . CYS A 1 167 ? 5.522 12.211 -9.380 1.00 66.25 167 CYS A N 1
ATOM 1329 C CA . CYS A 1 167 ? 4.810 10.948 -9.529 1.00 66.25 167 CYS A CA 1
ATOM 1330 C C . CYS A 1 167 ? 4.608 10.629 -11.019 1.00 66.25 167 CYS A C 1
ATOM 1332 O O . CYS A 1 167 ? 4.322 11.528 -11.817 1.00 66.25 167 CYS A O 1
ATOM 1334 N N . THR A 1 168 ? 4.749 9.355 -11.385 1.00 67.50 168 THR A N 1
ATOM 1335 C CA . THR A 1 168 ? 4.583 8.878 -12.761 1.00 67.50 168 THR A CA 1
ATOM 1336 C C . THR A 1 168 ? 3.179 9.205 -13.261 1.00 67.50 168 THR A C 1
ATOM 1338 O O . THR A 1 168 ? 2.191 8.739 -12.689 1.00 67.50 168 THR A O 1
ATOM 1341 N N . GLN A 1 169 ? 3.066 9.999 -14.326 1.00 74.06 169 GLN A N 1
ATOM 1342 C CA . GLN A 1 169 ? 1.763 10.265 -14.930 1.00 74.06 169 GLN A CA 1
ATOM 1343 C C . GLN A 1 169 ? 1.262 8.994 -15.623 1.00 74.06 169 GLN A C 1
ATOM 1345 O O . GLN A 1 169 ? 1.974 8.403 -16.437 1.00 74.06 169 GLN A O 1
ATOM 1350 N N . TYR A 1 170 ? 0.042 8.564 -15.292 1.00 74.62 170 TYR A N 1
ATOM 1351 C CA . TYR A 1 170 ? -0.595 7.429 -15.952 1.00 74.62 170 TYR A CA 1
ATOM 1352 C C . TYR A 1 170 ? -0.755 7.744 -17.443 1.00 74.62 170 TYR A C 1
ATOM 1354 O O . TYR A 1 170 ? -1.429 8.710 -17.804 1.00 74.62 170 TYR A O 1
ATOM 1362 N N . LYS A 1 171 ? -0.121 6.945 -18.309 1.00 75.00 171 LYS A N 1
ATOM 1363 C CA . LYS A 1 171 ? -0.370 7.007 -19.751 1.00 75.00 171 LYS A CA 1
ATOM 1364 C C . LYS A 1 171 ? -1.758 6.397 -19.973 1.00 75.00 171 LYS A C 1
ATOM 1366 O O . LYS A 1 171 ? -1.902 5.207 -19.694 1.00 75.00 171 LYS A O 1
ATOM 1371 N N . PRO A 1 172 ? -2.771 7.172 -20.409 1.00 76.00 172 PRO A N 1
ATOM 1372 C CA . PRO A 1 172 ? -4.082 6.606 -20.684 1.00 76.00 172 PRO A CA 1
ATOM 1373 C C . PRO A 1 172 ? -3.908 5.516 -21.736 1.00 76.00 172 PRO A C 1
ATOM 1375 O O . PRO A 1 172 ? -3.369 5.777 -22.813 1.00 76.00 172 PRO A O 1
ATOM 1378 N N . VAL A 1 173 ? -4.300 4.290 -21.393 1.00 77.31 173 VAL A N 1
ATOM 1379 C CA . VAL A 1 173 ? -4.349 3.193 -22.358 1.00 77.31 173 VAL A CA 1
ATOM 1380 C C . VAL A 1 173 ? -5.451 3.559 -23.351 1.00 77.31 173 VAL A C 1
ATOM 1382 O O . VAL A 1 173 ? -6.576 3.799 -22.909 1.00 77.31 173 VAL A O 1
ATOM 1385 N N . PRO A 1 174 ? -5.152 3.696 -24.656 1.00 79.62 174 PRO A N 1
ATOM 1386 C CA . PRO A 1 174 ? -6.197 3.901 -25.646 1.00 79.62 174 PRO A CA 1
ATOM 1387 C C . PRO A 1 174 ? -7.190 2.743 -25.569 1.00 79.62 174 PRO A C 1
ATOM 1389 O O . PRO A 1 174 ? -6.764 1.590 -25.529 1.00 79.62 174 PRO A O 1
ATOM 1392 N N . ASP A 1 175 ? -8.488 3.044 -25.555 1.00 75.94 175 ASP A N 1
ATOM 1393 C CA . ASP 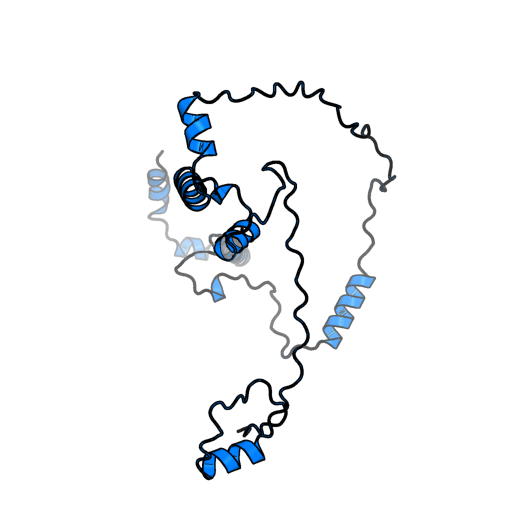A 1 175 ? -9.509 2.002 -25.623 1.00 75.94 175 ASP A CA 1
ATOM 1394 C C . ASP A 1 175 ? -9.325 1.227 -26.934 1.00 75.94 175 ASP A C 1
ATOM 1396 O O . ASP A 1 175 ? -9.485 1.771 -28.033 1.00 75.94 175 ASP A O 1
ATOM 1400 N N . GLU A 1 176 ? -8.927 -0.040 -26.823 1.00 72.69 176 GLU A N 1
ATOM 1401 C CA . GLU A 1 176 ? -8.798 -0.919 -27.977 1.00 72.69 176 GLU A CA 1
ATOM 1402 C C . GLU A 1 176 ? -10.180 -1.121 -28.604 1.00 72.69 176 GLU A C 1
ATOM 1404 O O . GLU A 1 176 ? -11.173 -1.369 -27.914 1.00 72.69 176 GLU A O 1
ATOM 1409 N N . GLN A 1 177 ? -10.259 -1.002 -29.931 1.00 77.00 177 GLN A N 1
ATOM 1410 C CA . GLN A 1 177 ? -11.507 -1.279 -30.633 1.00 77.00 177 GLN A CA 1
ATOM 1411 C C . GLN A 1 177 ? -11.908 -2.744 -30.399 1.00 77.00 177 GLN A C 1
ATOM 1413 O O . GLN A 1 177 ? -11.038 -3.620 -30.399 1.00 77.00 177 GLN A O 1
ATOM 1418 N N . PRO A 1 178 ? -13.208 -3.035 -30.214 1.00 80.69 178 PRO A N 1
ATOM 1419 C CA . PRO A 1 178 ? -13.672 -4.403 -30.029 1.00 80.69 178 PRO A CA 1
ATOM 1420 C C . PRO A 1 178 ? -13.240 -5.271 -31.216 1.00 80.69 178 PRO A C 1
ATOM 1422 O O . PRO A 1 178 ? -13.340 -4.851 -32.370 1.00 80.69 178 PRO A O 1
ATOM 1425 N N . ASN A 1 179 ? -12.761 -6.484 -30.926 1.00 82.25 179 ASN A N 1
ATOM 1426 C CA . ASN A 1 179 ? -12.316 -7.424 -31.948 1.00 82.25 179 ASN A CA 1
ATOM 1427 C C . ASN A 1 179 ? -13.472 -7.729 -32.918 1.00 82.25 179 ASN A C 1
ATOM 1429 O O . ASN A 1 179 ? -14.509 -8.255 -32.516 1.00 82.25 179 ASN A O 1
ATOM 1433 N N . SER A 1 180 ? -13.284 -7.386 -34.193 1.00 82.62 180 SER A N 1
ATOM 1434 C CA . SER A 1 180 ? -14.280 -7.533 -35.261 1.00 82.62 180 SER A CA 1
ATOM 1435 C C . SER A 1 180 ? -14.266 -8.909 -35.935 1.00 82.62 180 SER A C 1
ATOM 1437 O O . SER A 1 180 ? -14.965 -9.113 -36.927 1.00 82.62 180 SER A O 1
ATOM 1439 N N . THR A 1 181 ? -13.470 -9.850 -35.423 1.00 84.06 181 THR A N 1
ATOM 1440 C CA . THR A 1 181 ? -13.350 -11.204 -35.973 1.00 84.06 181 THR A CA 1
ATOM 1441 C C . THR A 1 181 ? -14.674 -11.965 -35.862 1.00 84.06 181 THR A C 1
ATOM 1443 O O . THR A 1 181 ? -15.202 -12.159 -34.767 1.00 84.06 181 THR A O 1
ATOM 1446 N N . ASP A 1 182 ? -15.195 -12.434 -37.000 1.00 86.06 182 ASP A N 1
ATOM 1447 C CA . ASP A 1 182 ? -16.387 -13.286 -37.057 1.00 86.06 182 ASP A CA 1
ATOM 1448 C C . ASP A 1 182 ? -16.027 -14.734 -36.689 1.00 86.06 182 ASP A C 1
ATOM 1450 O O . ASP A 1 182 ? -15.249 -15.405 -37.374 1.00 86.06 182 ASP A O 1
ATOM 1454 N N . VAL A 1 183 ? -16.596 -15.220 -35.586 1.00 85.44 183 VAL A N 1
ATOM 1455 C CA . VAL A 1 183 ? -16.336 -16.558 -35.040 1.00 85.44 183 VAL A CA 1
ATOM 1456 C C . VAL A 1 183 ? -16.835 -17.663 -35.976 1.00 85.44 183 VAL A C 1
ATOM 1458 O O . VAL A 1 183 ? -16.168 -18.686 -36.126 1.00 85.44 183 VAL A O 1
ATOM 1461 N N . GLU A 1 184 ? -17.977 -17.475 -36.638 1.00 84.88 184 GLU A N 1
ATOM 1462 C CA . GLU A 1 184 ? -18.576 -18.526 -37.468 1.00 84.88 184 GLU A CA 1
ATOM 1463 C C . GLU A 1 184 ? -17.843 -18.671 -38.802 1.00 84.88 184 GLU A C 1
ATOM 1465 O O . GLU A 1 184 ? -17.548 -19.791 -39.235 1.00 84.88 184 GLU A O 1
ATOM 1470 N N . ASP A 1 185 ? -17.489 -17.552 -39.439 1.00 86.88 185 ASP A N 1
ATOM 1471 C CA . ASP A 1 185 ? -16.723 -17.581 -40.690 1.00 86.88 185 ASP A CA 1
ATOM 1472 C C . ASP A 1 185 ? -15.309 -18.126 -40.456 1.00 86.88 185 ASP A C 1
ATOM 1474 O O . ASP A 1 185 ? -14.845 -19.009 -41.184 1.00 86.88 185 ASP A O 1
ATOM 1478 N N . THR A 1 186 ? -14.640 -17.687 -39.383 1.00 88.19 186 THR A N 1
ATOM 1479 C CA . THR A 1 186 ? -13.316 -18.221 -39.030 1.00 88.19 186 THR A CA 1
ATOM 1480 C C . THR A 1 186 ? -13.367 -19.716 -38.727 1.00 88.19 186 THR A C 1
ATOM 1482 O O . THR A 1 186 ? -12.537 -20.465 -39.247 1.00 88.19 186 THR A O 1
ATOM 1485 N N . LEU A 1 187 ? -14.377 -20.202 -37.998 1.00 87.88 187 LEU A N 1
ATOM 1486 C CA . LEU A 1 187 ? -14.561 -21.634 -37.748 1.00 87.88 187 LEU A CA 1
ATOM 1487 C C . LEU A 1 187 ? -14.761 -22.428 -39.049 1.00 87.88 187 LEU A C 1
ATOM 1489 O O . LEU A 1 187 ? -14.210 -23.525 -39.200 1.00 87.88 187 LEU A O 1
ATOM 1493 N N . GLN A 1 188 ? -15.523 -21.894 -40.008 1.00 89.06 188 GLN A N 1
ATOM 1494 C CA . GLN A 1 188 ? -15.713 -22.535 -41.312 1.00 89.06 188 GLN A CA 1
ATOM 1495 C C . GLN A 1 188 ? -14.420 -22.600 -42.127 1.00 89.06 188 GLN A C 1
ATOM 1497 O O . GLN A 1 188 ? -14.143 -23.641 -42.732 1.00 89.06 188 GLN A O 1
ATOM 1502 N N . ARG A 1 189 ? -13.613 -21.535 -42.130 1.00 89.56 189 ARG A N 1
ATOM 1503 C CA . ARG A 1 189 ? -12.311 -21.508 -42.818 1.00 89.56 189 ARG A CA 1
ATOM 1504 C C . ARG A 1 189 ? -11.315 -22.488 -42.204 1.00 89.56 189 A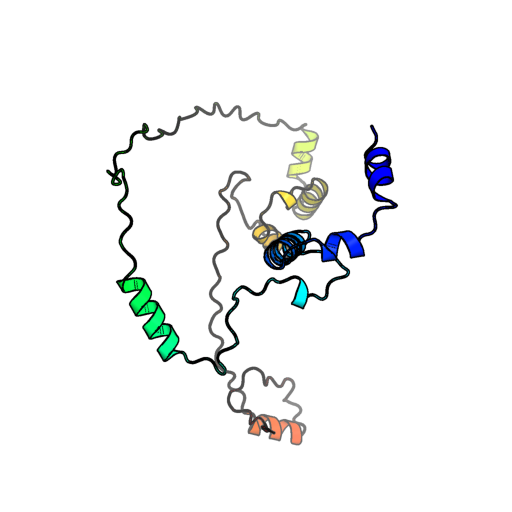RG A C 1
ATOM 1506 O O . ARG A 1 189 ? -10.663 -23.223 -42.943 1.00 89.56 189 ARG A O 1
ATOM 1513 N N . ILE A 1 190 ? -11.285 -22.597 -40.874 1.00 91.19 190 ILE A N 1
ATOM 1514 C CA . ILE A 1 190 ? -10.476 -23.602 -40.164 1.00 91.19 190 ILE A CA 1
ATOM 1515 C C . ILE A 1 190 ? -10.912 -25.018 -40.561 1.00 91.19 190 ILE A C 1
ATOM 1517 O O . ILE A 1 190 ? -10.077 -25.846 -40.918 1.00 91.19 190 ILE A O 1
ATOM 1521 N N . ARG A 1 191 ? -12.223 -25.305 -40.577 1.00 91.75 191 ARG A N 1
ATOM 1522 C CA . ARG A 1 191 ? -12.750 -26.621 -40.996 1.00 91.75 191 ARG A CA 1
ATOM 1523 C C . ARG A 1 191 ? -12.426 -26.966 -42.450 1.00 91.75 191 ARG A C 1
ATOM 1525 O O . ARG A 1 191 ? -12.267 -28.140 -42.769 1.00 91.75 191 ARG A O 1
ATOM 1532 N N . ARG A 1 192 ? -12.354 -25.964 -43.329 1.00 93.06 192 ARG A N 1
ATOM 1533 C CA . ARG A 1 192 ? -11.983 -26.122 -44.746 1.00 93.06 192 ARG A CA 1
ATOM 1534 C C . ARG A 1 192 ? -10.469 -26.142 -44.981 1.00 93.06 192 ARG A C 1
ATOM 1536 O O . ARG A 1 192 ? -10.063 -26.362 -46.117 1.00 93.06 192 ARG A O 1
ATOM 1543 N N . ASN A 1 193 ? -9.667 -25.977 -43.926 1.00 88.56 193 ASN A N 1
ATOM 1544 C CA . ASN A 1 193 ? -8.208 -25.911 -43.965 1.00 88.56 193 ASN A CA 1
ATOM 1545 C C . ASN A 1 193 ? -7.695 -24.871 -44.978 1.00 88.56 193 ASN A C 1
ATOM 1547 O O . ASN A 1 193 ? -6.893 -25.179 -45.861 1.00 88.56 193 ASN A O 1
ATOM 1551 N N . ASP A 1 194 ? -8.235 -23.656 -44.874 1.00 91.94 194 ASP A N 1
ATOM 1552 C CA . ASP A 1 194 ? -7.902 -22.528 -45.742 1.00 91.94 194 ASP A CA 1
ATOM 1553 C C . ASP A 1 194 ? -6.414 -22.123 -45.594 1.00 91.94 194 ASP A C 1
ATOM 1555 O O . ASP A 1 194 ? -6.000 -21.755 -44.491 1.00 91.94 194 ASP A O 1
ATOM 1559 N N . PRO A 1 195 ? -5.595 -22.178 -46.666 1.00 90.50 195 PRO A N 1
ATOM 1560 C CA . PRO A 1 195 ? -4.169 -21.844 -46.607 1.00 90.50 195 PRO A CA 1
ATOM 1561 C C . PRO A 1 195 ? -3.882 -20.352 -46.376 1.00 90.50 195 PRO A C 1
ATOM 1563 O O . PRO A 1 195 ? -2.757 -20.006 -45.996 1.00 90.50 195 PRO A O 1
ATOM 1566 N N . ASP A 1 196 ? -4.864 -19.472 -46.594 1.00 91.69 196 ASP A N 1
ATOM 1567 C CA . ASP A 1 196 ? -4.712 -18.028 -46.386 1.00 91.69 196 ASP A CA 1
ATOM 1568 C C . ASP A 1 196 ? -4.915 -17.627 -44.913 1.00 91.69 196 ASP A C 1
ATOM 1570 O O . ASP A 1 196 ? -4.453 -16.567 -44.479 1.00 91.69 196 ASP A O 1
ATOM 1574 N N . LEU A 1 197 ? -5.550 -18.486 -44.108 1.00 88.62 197 LEU A N 1
ATOM 1575 C CA . LEU A 1 197 ? -5.782 -18.249 -42.685 1.00 88.62 197 LEU A CA 1
ATOM 1576 C C . LEU A 1 197 ? -4.562 -18.679 -41.854 1.00 88.62 197 LEU A C 1
ATOM 1578 O O . LEU A 1 197 ? -4.432 -19.834 -41.455 1.00 88.62 197 LEU A O 1
ATOM 1582 N N . ARG A 1 198 ? -3.658 -17.733 -41.581 1.00 89.12 198 ARG A N 1
ATOM 1583 C CA . ARG A 1 198 ? -2.413 -17.990 -40.824 1.00 89.12 198 ARG A CA 1
ATOM 1584 C C . ARG A 1 198 ? -2.515 -17.715 -39.330 1.00 89.12 198 ARG A C 1
ATOM 1586 O O . ARG A 1 198 ? -1.852 -18.376 -38.539 1.00 89.12 198 ARG A O 1
ATOM 1593 N N . GLU A 1 199 ? -3.329 -16.737 -38.956 1.00 89.44 199 GLU A N 1
ATOM 1594 C CA . GLU A 1 199 ? -3.476 -16.276 -37.580 1.00 89.44 199 GLU A CA 1
ATOM 1595 C C . GLU A 1 199 ? -4.961 -16.123 -37.259 1.00 89.44 199 GLU A C 1
ATOM 1597 O O . GLU A 1 199 ? -5.732 -15.593 -38.059 1.00 89.44 199 GLU A O 1
ATOM 1602 N N . VAL A 1 200 ? -5.362 -16.608 -36.085 1.00 89.31 200 VAL A N 1
ATOM 1603 C CA . VAL A 1 200 ? -6.742 -16.540 -35.601 1.00 89.31 200 VAL A CA 1
ATOM 1604 C C . VAL A 1 200 ? -6.720 -15.858 -34.239 1.00 89.31 200 VAL A C 1
ATOM 1606 O O . VAL A 1 200 ? -6.223 -16.424 -33.267 1.00 89.31 200 VAL A O 1
ATOM 1609 N N . ASN A 1 201 ? -7.244 -14.633 -34.168 1.00 86.88 201 ASN A N 1
ATOM 1610 C CA . ASN A 1 201 ? -7.318 -13.858 -32.933 1.00 86.88 201 ASN A CA 1
ATOM 1611 C C . ASN A 1 201 ? -8.743 -13.896 -32.364 1.00 86.88 201 ASN A C 1
ATOM 1613 O O . ASN A 1 201 ? -9.630 -13.199 -32.854 1.00 86.88 201 ASN A O 1
ATOM 1617 N N . LEU A 1 202 ? -8.947 -14.689 -31.309 1.00 85.88 202 LEU A N 1
ATOM 1618 C CA . LEU A 1 202 ? -10.231 -14.799 -30.600 1.00 85.88 202 LEU A CA 1
ATOM 1619 C C . LEU A 1 202 ? -10.275 -13.995 -29.291 1.00 85.88 202 LEU A C 1
ATOM 1621 O O . LEU A 1 202 ? -11.199 -14.157 -28.494 1.00 85.88 202 LEU A O 1
ATOM 1625 N N . ASN A 1 203 ? -9.286 -13.132 -29.044 1.00 83.38 203 ASN A N 1
ATOM 1626 C CA . ASN A 1 203 ? -9.218 -12.356 -27.810 1.00 83.38 203 ASN A CA 1
ATOM 1627 C C . ASN A 1 203 ? -10.375 -11.348 -27.747 1.00 83.38 203 ASN A C 1
ATOM 1629 O O . ASN A 1 203 ? -10.690 -10.691 -28.742 1.00 83.38 203 ASN A O 1
ATOM 1633 N N . ASN A 1 204 ? -10.974 -11.203 -26.561 1.00 80.12 204 ASN A N 1
ATOM 1634 C CA . ASN A 1 204 ? -11.962 -10.170 -26.220 1.00 80.12 204 ASN A CA 1
ATOM 1635 C C . ASN A 1 204 ? -13.215 -10.109 -27.129 1.00 80.12 204 ASN A C 1
ATOM 1637 O O . ASN A 1 204 ? -13.833 -9.052 -27.257 1.00 80.12 204 ASN A O 1
ATOM 1641 N N . ILE A 1 205 ? -13.622 -11.227 -27.748 1.00 82.75 205 ILE A N 1
ATOM 1642 C CA . ILE A 1 205 ? -14.862 -11.308 -28.539 1.00 82.75 205 ILE A CA 1
ATOM 1643 C C . ILE A 1 205 ? -16.067 -11.490 -27.602 1.00 82.75 205 ILE A C 1
ATOM 1645 O O . ILE A 1 205 ? -16.135 -12.452 -26.842 1.00 82.75 205 ILE A O 1
ATOM 1649 N N . GLN A 1 206 ? -17.051 -10.589 -27.684 1.00 70.56 206 GLN A N 1
ATOM 1650 C CA . GLN A 1 206 ? -18.228 -10.581 -26.795 1.00 70.56 206 GLN A CA 1
ATOM 1651 C C . GLN A 1 206 ? -19.214 -11.738 -27.043 1.00 70.56 206 GLN A C 1
ATOM 1653 O O . GLN A 1 206 ? -19.987 -12.092 -26.158 1.00 70.56 206 GLN A O 1
ATOM 1658 N N . ASN A 1 207 ? -19.187 -12.333 -28.237 1.00 70.75 207 ASN A N 1
ATOM 1659 C CA . ASN A 1 207 ? -20.216 -13.256 -28.728 1.00 70.75 207 ASN A CA 1
ATOM 1660 C C . ASN A 1 207 ? -19.842 -14.745 -28.611 1.00 70.75 207 ASN A C 1
ATOM 1662 O O . ASN A 1 207 ? -20.389 -15.564 -29.347 1.00 70.75 207 ASN A O 1
ATOM 1666 N N . ILE A 1 208 ? -18.912 -15.124 -27.728 1.00 72.50 208 ILE A N 1
ATOM 1667 C CA . ILE A 1 208 ? -18.556 -16.538 -27.538 1.00 72.50 208 ILE A CA 1
ATOM 1668 C C . ILE A 1 208 ? -19.531 -17.167 -26.528 1.00 72.50 208 ILE A C 1
ATOM 1670 O O . ILE A 1 208 ? -19.523 -16.775 -25.358 1.00 72.50 208 ILE A O 1
ATOM 1674 N N . PRO A 1 209 ? -20.372 -18.140 -26.931 1.00 68.12 209 PRO A N 1
ATOM 1675 C CA . PRO A 1 209 ? -21.272 -18.810 -26.004 1.00 68.12 209 PRO A CA 1
ATOM 1676 C C . PRO A 1 209 ? -20.459 -19.657 -25.021 1.00 68.12 209 PRO A C 1
ATOM 1678 O O . PRO A 1 209 ? -19.797 -20.622 -25.401 1.00 68.12 209 PRO A O 1
ATOM 1681 N N . VAL A 1 210 ? -20.517 -19.304 -23.739 1.00 69.06 210 VAL A N 1
ATOM 1682 C CA . VAL A 1 210 ? -19.964 -20.127 -22.660 1.00 69.06 210 VAL A CA 1
ATOM 1683 C C . VAL A 1 210 ? -21.010 -21.176 -22.297 1.00 69.06 210 VAL A C 1
ATOM 1685 O O . VAL A 1 210 ? -22.139 -20.826 -21.957 1.00 69.06 210 VAL A O 1
ATOM 1688 N N . LEU A 1 211 ? -20.661 -22.463 -22.365 1.00 61.47 211 LEU A N 1
ATOM 1689 C CA . LEU A 1 211 ? -21.481 -23.511 -21.757 1.00 61.47 211 LEU A CA 1
ATOM 1690 C C . LEU A 1 211 ? -21.405 -23.336 -20.238 1.00 61.47 211 LEU A C 1
ATOM 1692 O O . LEU A 1 211 ? -20.442 -23.764 -19.605 1.00 61.47 211 LEU A O 1
ATOM 1696 N N . THR A 1 212 ? -22.392 -22.655 -19.662 1.00 49.91 212 THR A N 1
ATOM 1697 C CA . THR A 1 212 ? -22.596 -22.635 -18.213 1.00 49.91 212 THR A CA 1
ATOM 1698 C C . THR A 1 212 ? -23.043 -24.033 -17.765 1.00 49.91 212 THR A C 1
ATOM 1700 O O . THR A 1 212 ? -24.041 -24.513 -18.312 1.00 49.91 212 THR A O 1
ATOM 1703 N N . PRO A 1 213 ? -22.313 -24.698 -16.849 1.00 60.25 213 PRO A N 1
ATOM 1704 C CA . PRO A 1 213 ? -22.731 -25.975 -16.270 1.00 60.25 213 PRO A CA 1
ATOM 1705 C C . PRO A 1 213 ? -23.991 -25.845 -15.406 1.00 60.25 213 PRO A C 1
ATOM 1707 O O . PRO A 1 213 ? -24.250 -24.734 -14.884 1.00 60.25 213 PRO A O 1
#

InterPro domains:
  IPR004934 Tropomodulin [PF03250] (4-142)
  IPR004934 Tropomodulin [PTHR10901] (2-210)